Protein AF-U7V7W1-F1 (afdb_monomer_lite)

Radius of gyration: 17.01 Å; chains: 1; bounding box: 45×43×44 Å

InterPro domains:
  IPR046281 Domain of unknown function DUF6318 [PF19843] (19-170)

pLDDT: mean 87.46, std 16.96, range [24.98, 97.81]

Organism: NCBI:txid888019

Structure (mmCIF, N/CA/C/O backbone):
data_AF-U7V7W1-F1
#
_entry.id   AF-U7V7W1-F1
#
loop_
_atom_site.group_PDB
_atom_site.id
_atom_site.type_symbol
_atom_site.label_atom_id
_atom_site.label_alt_id
_atom_site.label_comp_id
_atom_site.label_asym_id
_atom_site.label_entity_id
_atom_site.label_seq_id
_atom_site.pdbx_PDB_ins_code
_atom_site.Cartn_x
_atom_site.Cartn_y
_atom_site.Cartn_z
_atom_site.occupancy
_atom_site.B_iso_or_equiv
_atom_site.auth_seq_id
_atom_site.auth_comp_id
_atom_site.auth_asym_id
_atom_site.auth_atom_id
_atom_site.pdbx_PDB_model_num
ATOM 1 N N . MET A 1 1 ? -7.552 -13.041 20.867 1.00 58.19 1 MET A N 1
ATOM 2 C CA . MET A 1 1 ? -7.467 -11.756 20.135 1.00 58.19 1 MET A CA 1
ATOM 3 C C . MET A 1 1 ? -6.020 -11.292 20.208 1.00 58.19 1 MET A C 1
ATOM 5 O O . MET A 1 1 ? -5.455 -11.391 21.290 1.00 58.19 1 MET A O 1
ATOM 9 N N . ARG A 1 2 ? -5.392 -10.876 19.099 1.00 72.75 2 ARG A N 1
ATOM 10 C CA . ARG A 1 2 ? -4.045 -10.277 19.140 1.00 72.75 2 ARG A CA 1
ATOM 11 C C . ARG A 1 2 ? -4.153 -8.951 19.905 1.00 72.75 2 ARG A C 1
ATOM 13 O O . ARG A 1 2 ? -5.001 -8.138 19.552 1.00 72.75 2 ARG A O 1
ATOM 20 N N . GLY A 1 3 ? -3.387 -8.802 20.985 1.00 84.94 3 GLY A N 1
ATOM 21 C CA . GLY A 1 3 ? -3.420 -7.614 21.851 1.00 84.94 3 GLY A CA 1
ATOM 22 C C . GLY A 1 3 ? -2.481 -6.492 21.405 1.00 84.94 3 GLY A C 1
ATOM 23 O O . GLY A 1 3 ? -2.579 -5.388 21.919 1.00 84.94 3 GLY A O 1
ATOM 24 N N . ASP A 1 4 ? -1.595 -6.781 20.451 1.00 94.25 4 ASP A N 1
ATOM 25 C CA . ASP A 1 4 ? -0.563 -5.866 19.981 1.00 94.25 4 ASP A CA 1
ATOM 26 C C . ASP A 1 4 ? -0.356 -6.022 18.473 1.00 94.25 4 ASP A C 1
ATOM 28 O O . ASP A 1 4 ? 0.057 -7.084 17.997 1.00 94.25 4 ASP A O 1
ATOM 32 N N . TYR A 1 5 ? -0.681 -4.971 17.729 1.00 96.38 5 TYR A N 1
ATOM 33 C CA . TYR A 1 5 ? -0.524 -4.864 16.281 1.00 96.38 5 TYR A CA 1
ATOM 34 C C . TYR A 1 5 ? 0.615 -3.927 15.863 1.00 96.38 5 TYR A C 1
ATOM 36 O O . TYR A 1 5 ? 0.751 -3.679 14.666 1.00 96.38 5 TYR A O 1
ATOM 44 N N . SER A 1 6 ? 1.432 -3.442 16.802 1.00 97.12 6 SER A N 1
ATOM 45 C CA . SER A 1 6 ? 2.589 -2.603 16.485 1.00 97.12 6 SER A CA 1
ATOM 46 C C . SER A 1 6 ? 3.581 -3.320 15.556 1.00 97.12 6 SER A C 1
ATOM 48 O O . SER A 1 6 ? 3.609 -4.556 15.445 1.00 97.12 6 SER A O 1
ATOM 50 N N . GLY A 1 7 ? 4.385 -2.523 14.854 1.00 97.81 7 GLY A N 1
ATOM 51 C CA . GLY A 1 7 ? 5.341 -2.976 13.847 1.00 97.81 7 GLY A CA 1
ATOM 52 C C . GLY A 1 7 ? 4.779 -3.006 12.424 1.00 97.81 7 GLY A C 1
ATOM 53 O O . GLY A 1 7 ? 3.710 -2.470 12.131 1.00 97.81 7 GLY A O 1
ATOM 54 N N . GLU A 1 8 ? 5.544 -3.609 11.511 1.00 97.81 8 GLU A N 1
ATOM 55 C CA . GLU A 1 8 ? 5.189 -3.701 10.089 1.00 97.81 8 GLU A CA 1
ATOM 56 C C . GLU A 1 8 ? 3.871 -4.467 9.896 1.00 97.81 8 GLU A C 1
ATOM 58 O O . GLU A 1 8 ? 3.692 -5.591 10.390 1.00 97.81 8 GLU A O 1
ATOM 63 N N . ILE A 1 9 ? 2.938 -3.863 9.156 1.00 96.94 9 ILE A N 1
ATOM 64 C CA . ILE A 1 9 ? 1.713 -4.540 8.745 1.00 96.94 9 ILE A CA 1
ATOM 65 C C . ILE A 1 9 ? 2.064 -5.679 7.789 1.00 96.94 9 ILE A C 1
ATOM 67 O O . ILE A 1 9 ? 2.671 -5.469 6.742 1.00 96.94 9 ILE A O 1
ATOM 71 N N . LYS A 1 10 ? 1.628 -6.891 8.133 1.00 94.56 10 LYS A N 1
ATOM 72 C CA . LYS A 1 10 ? 1.729 -8.065 7.266 1.00 94.56 10 LYS A CA 1
ATOM 73 C C . LYS A 1 10 ? 0.466 -8.195 6.429 1.00 94.56 10 LYS A C 1
ATOM 75 O O . LYS A 1 10 ? -0.644 -8.104 6.959 1.00 94.56 10 LYS A O 1
ATOM 80 N N . PHE A 1 11 ? 0.643 -8.433 5.137 1.00 95.88 11 PHE A N 1
ATOM 81 C CA . PHE A 1 11 ? -0.443 -8.647 4.195 1.00 95.88 11 PHE A CA 1
ATOM 82 C C . PHE A 1 11 ? -0.051 -9.762 3.229 1.00 95.88 11 PHE A C 1
ATOM 84 O O . PHE A 1 11 ? 0.913 -9.613 2.483 1.00 95.88 11 PHE A O 1
ATOM 91 N N . ASP A 1 12 ? -0.830 -10.844 3.241 1.00 94.75 12 ASP A N 1
ATOM 92 C CA . ASP A 1 12 ? -0.523 -12.089 2.521 1.00 94.75 12 ASP A CA 1
ATOM 93 C C . ASP A 1 12 ? -1.666 -12.519 1.577 1.00 94.75 12 ASP A C 1
ATOM 95 O O . ASP A 1 12 ? -1.685 -13.637 1.069 1.00 94.75 12 ASP A O 1
ATOM 99 N N . SER A 1 13 ? -2.652 -11.644 1.349 1.00 96.62 13 SER A N 1
ATOM 100 C CA . SER A 1 13 ? -3.841 -11.953 0.551 1.00 96.62 13 SER A CA 1
ATOM 101 C C . SER A 1 13 ? -3.649 -11.503 -0.898 1.00 96.62 13 SER A C 1
ATOM 103 O O . SER A 1 13 ? -3.985 -10.372 -1.250 1.00 96.62 13 SER A O 1
ATOM 105 N N . TYR A 1 14 ? -3.134 -12.393 -1.749 1.00 97.25 14 TYR A N 1
ATOM 106 C CA . TYR A 1 14 ? -2.886 -12.109 -3.165 1.00 97.25 14 TYR A CA 1
ATOM 107 C C . TYR A 1 14 ? -3.490 -13.164 -4.091 1.00 97.25 14 TYR A C 1
ATOM 109 O O . TYR A 1 14 ? -3.499 -14.354 -3.780 1.00 97.25 14 TYR A O 1
ATOM 117 N N . ASP A 1 15 ? -3.937 -12.715 -5.258 1.00 97.06 15 ASP A N 1
ATOM 118 C CA . ASP A 1 15 ? -4.231 -13.548 -6.415 1.00 97.06 15 ASP A CA 1
ATOM 119 C C . ASP A 1 15 ? -2.974 -13.665 -7.293 1.00 97.06 15 ASP A C 1
ATOM 121 O O . ASP A 1 15 ? -2.429 -12.668 -7.771 1.00 97.06 15 ASP A O 1
ATOM 125 N N . THR A 1 16 ? -2.502 -14.895 -7.484 1.00 96.00 16 THR A N 1
ATOM 126 C CA . THR A 1 16 ? -1.315 -15.243 -8.283 1.00 96.00 16 THR A CA 1
ATOM 127 C C . THR A 1 16 ? -1.673 -15.956 -9.591 1.00 96.00 16 THR A C 1
ATOM 129 O O . THR A 1 16 ? -0.800 -16.510 -10.260 1.00 96.00 16 THR A O 1
ATOM 132 N N . SER A 1 17 ? -2.948 -15.940 -9.990 1.00 96.44 17 SER A N 1
ATOM 133 C CA . SER A 1 17 ? -3.443 -16.645 -11.182 1.00 96.44 17 SER A CA 1
ATOM 134 C C . SER A 1 17 ? -2.931 -16.084 -12.515 1.00 96.44 17 SER A C 1
ATOM 136 O O . SER A 1 17 ? -3.046 -16.758 -13.537 1.00 96.44 17 SER A O 1
ATOM 138 N N . ALA A 1 18 ? -2.319 -14.894 -12.516 1.00 93.81 18 ALA A N 1
ATOM 139 C CA . ALA A 1 18 ? -1.761 -14.252 -13.709 1.00 93.81 18 ALA A CA 1
ATOM 140 C C . ALA A 1 18 ? -0.548 -14.990 -14.317 1.00 93.81 18 ALA A C 1
ATOM 142 O O . ALA A 1 18 ? -0.189 -14.723 -15.460 1.00 93.81 18 ALA A O 1
ATOM 143 N N . GLY A 1 19 ?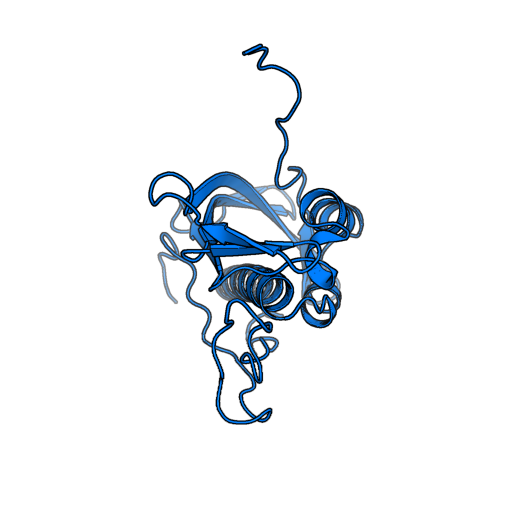 0.074 -15.921 -13.583 1.00 95.75 19 GLY A N 1
ATOM 144 C CA . GLY A 1 19 ? 1.215 -16.717 -14.044 1.00 95.75 19 GLY A CA 1
ATOM 145 C C . GLY A 1 19 ? 2.457 -16.543 -13.170 1.00 95.75 19 GLY A C 1
ATOM 146 O O . GLY A 1 19 ? 2.396 -16.011 -12.064 1.00 95.75 19 GLY A O 1
ATOM 147 N N . THR A 1 20 ? 3.607 -17.015 -13.655 1.00 96.88 20 THR A N 1
ATOM 148 C CA . THR A 1 20 ? 4.886 -16.869 -12.946 1.00 96.88 20 THR A CA 1
ATOM 149 C C . THR A 1 20 ? 5.312 -15.405 -12.922 1.00 96.88 20 THR A C 1
ATOM 151 O O . THR A 1 20 ? 5.402 -14.777 -13.975 1.00 96.88 20 THR A O 1
ATOM 154 N N . TYR A 1 21 ? 5.582 -14.874 -11.728 1.00 96.31 21 TYR A N 1
ATOM 155 C CA . TYR A 1 21 ? 6.091 -13.516 -11.549 1.00 96.31 21 TYR A CA 1
ATOM 156 C C . TYR A 1 21 ? 7.418 -13.313 -12.289 1.00 96.31 21 TYR A C 1
ATOM 158 O O . TYR A 1 21 ? 8.360 -14.089 -12.112 1.00 96.31 21 TYR A O 1
ATOM 166 N N . GLU A 1 22 ? 7.495 -12.241 -13.075 1.00 97.00 22 GLU A N 1
ATOM 167 C CA . GLU A 1 22 ? 8.723 -11.762 -13.706 1.00 97.00 22 GLU A CA 1
ATOM 168 C C . GLU A 1 22 ? 9.077 -10.394 -13.104 1.00 97.00 22 GLU A C 1
ATOM 170 O O . GLU A 1 22 ? 8.264 -9.469 -13.210 1.00 97.00 22 GLU A O 1
ATOM 175 N N . PRO A 1 23 ? 10.260 -10.222 -12.486 1.00 95.94 23 PRO A N 1
ATOM 176 C CA . PRO A 1 23 ? 10.669 -8.932 -11.940 1.00 95.94 23 PRO A CA 1
ATOM 177 C C . PRO A 1 23 ? 10.870 -7.891 -13.047 1.00 95.94 23 PRO A C 1
ATOM 179 O O . PRO A 1 23 ? 11.073 -8.226 -14.217 1.00 95.94 23 PRO A O 1
ATOM 182 N N . ALA A 1 24 ? 10.830 -6.610 -12.678 1.00 96.38 24 ALA A N 1
ATOM 183 C CA . ALA A 1 24 ? 11.100 -5.543 -13.630 1.00 96.38 24 ALA A CA 1
ATOM 184 C C . ALA A 1 24 ? 12.568 -5.561 -14.082 1.00 96.38 24 ALA A C 1
ATOM 186 O O . ALA A 1 24 ? 13.482 -5.843 -13.303 1.00 96.38 24 ALA A O 1
ATOM 187 N N . THR A 1 25 ? 12.800 -5.194 -15.339 1.00 96.38 25 THR A N 1
ATOM 188 C CA . THR A 1 25 ? 14.136 -5.013 -15.923 1.00 96.38 25 THR A CA 1
ATOM 189 C C . THR A 1 25 ? 14.300 -3.575 -16.405 1.00 96.38 25 THR A C 1
ATOM 191 O O . THR A 1 25 ? 13.403 -2.750 -16.245 1.00 96.38 25 THR A O 1
ATOM 194 N N . ARG A 1 26 ? 15.436 -3.228 -17.011 1.00 96.00 26 ARG A N 1
ATOM 195 C CA . ARG A 1 26 ? 15.626 -1.886 -17.589 1.00 96.00 26 ARG A CA 1
ATOM 196 C C . ARG A 1 26 ? 14.808 -1.670 -18.868 1.00 96.00 26 ARG A C 1
ATOM 198 O O . ARG A 1 26 ? 14.690 -0.541 -19.332 1.00 96.00 26 ARG A O 1
ATOM 205 N N . GLU A 1 27 ? 14.229 -2.737 -19.408 1.00 94.25 27 GLU A N 1
ATOM 206 C CA . GLU A 1 27 ? 13.504 -2.780 -20.676 1.00 94.25 27 GLU A CA 1
ATOM 207 C C . GLU A 1 27 ? 11.988 -2.906 -20.480 1.00 94.25 27 GLU A C 1
ATOM 209 O O . GLU A 1 27 ? 11.228 -2.400 -21.305 1.00 94.25 27 GLU A O 1
ATOM 214 N N . HIS A 1 28 ? 11.533 -3.554 -19.401 1.00 93.38 28 HIS A N 1
ATOM 215 C CA . HIS A 1 28 ? 10.107 -3.704 -19.113 1.00 93.38 28 HIS A CA 1
ATOM 216 C C . HIS A 1 28 ? 9.776 -3.707 -17.615 1.00 93.38 28 HIS A C 1
ATOM 218 O O . HIS A 1 28 ? 10.604 -4.030 -16.764 1.00 93.38 28 HIS A O 1
ATOM 224 N N . ARG A 1 29 ? 8.513 -3.392 -17.301 1.00 93.19 29 ARG A N 1
ATOM 225 C CA . ARG A 1 29 ? 7.927 -3.519 -15.956 1.00 93.19 29 ARG A CA 1
ATOM 226 C C . ARG A 1 29 ? 7.879 -4.965 -15.480 1.00 93.19 29 ARG A C 1
ATOM 228 O O . ARG A 1 29 ? 7.986 -5.892 -16.282 1.00 93.19 29 ARG A O 1
ATOM 235 N N . ALA A 1 30 ? 7.639 -5.139 -14.185 1.00 94.94 30 ALA A N 1
ATOM 236 C CA . ALA A 1 30 ? 7.294 -6.440 -13.642 1.00 94.94 30 ALA A CA 1
ATOM 237 C C . ALA A 1 30 ? 6.038 -6.994 -14.337 1.00 94.94 30 ALA A C 1
ATOM 239 O O . ALA A 1 30 ? 5.105 -6.241 -14.638 1.00 94.94 30 ALA A O 1
ATOM 240 N N . LYS A 1 31 ? 6.020 -8.302 -14.598 1.00 95.88 31 LYS A N 1
ATOM 241 C CA . LYS A 1 31 ? 4.864 -9.006 -15.169 1.00 95.88 31 LYS A CA 1
ATOM 242 C C . LYS A 1 31 ? 4.337 -10.029 -14.180 1.00 95.88 31 LYS A C 1
ATOM 244 O O . LYS A 1 31 ? 5.088 -10.572 -13.372 1.00 95.88 31 LYS A O 1
ATOM 249 N N . ASN A 1 32 ? 3.038 -10.303 -14.273 1.00 96.44 32 ASN A N 1
ATOM 250 C CA . ASN A 1 32 ? 2.342 -11.254 -13.405 1.00 96.44 32 ASN A CA 1
ATOM 251 C C . ASN A 1 32 ? 2.555 -10.942 -11.911 1.00 96.44 32 ASN A C 1
ATOM 253 O O . ASN A 1 32 ? 2.673 -11.846 -11.084 1.00 96.44 32 ASN A O 1
ATOM 257 N N . THR A 1 33 ? 2.645 -9.652 -11.565 1.00 95.94 33 THR A N 1
ATOM 258 C CA . THR A 1 33 ? 2.712 -9.189 -10.175 1.00 95.94 33 THR A CA 1
ATOM 259 C C . THR A 1 33 ? 1.488 -9.711 -9.421 1.00 95.94 33 THR A C 1
ATOM 261 O O . THR A 1 33 ? 0.370 -9.479 -9.888 1.00 95.94 33 THR A O 1
ATOM 264 N N . PRO A 1 34 ? 1.657 -10.392 -8.271 1.00 97.06 34 PRO A N 1
ATOM 265 C CA . PRO A 1 34 ? 0.534 -10.860 -7.467 1.00 97.06 34 PRO A CA 1
ATOM 266 C C . PRO A 1 34 ? -0.436 -9.719 -7.154 1.00 97.06 34 PRO A C 1
ATOM 268 O O . PRO A 1 34 ? -0.042 -8.680 -6.616 1.00 97.06 34 PRO A O 1
ATOM 271 N N . LYS A 1 35 ? -1.711 -9.901 -7.498 1.00 97.50 35 LYS A N 1
ATOM 272 C CA . LYS A 1 35 ? -2.727 -8.862 -7.338 1.00 97.50 35 LYS A CA 1
ATOM 273 C C . LYS A 1 35 ? -3.268 -8.892 -5.909 1.00 97.50 35 LYS A C 1
ATOM 275 O O . LYS A 1 35 ? -3.779 -9.933 -5.501 1.00 97.50 35 LYS A O 1
ATOM 280 N N . PRO A 1 36 ? -3.175 -7.806 -5.123 1.00 97.81 36 PRO A N 1
ATOM 281 C CA . PRO A 1 36 ? -3.740 -7.790 -3.781 1.00 97.81 36 PRO A CA 1
ATOM 282 C C . PRO A 1 36 ? -5.254 -7.980 -3.853 1.00 97.81 36 PRO A C 1
ATOM 284 O O . PRO A 1 36 ? -5.930 -7.382 -4.692 1.00 97.81 36 PRO A O 1
ATOM 287 N N . VAL A 1 37 ? -5.780 -8.823 -2.968 1.00 96.56 37 VAL A N 1
ATOM 288 C CA . VAL A 1 37 ? -7.217 -9.078 -2.863 1.00 96.56 37 VAL A CA 1
ATOM 289 C C . VAL A 1 37 ? -7.728 -8.720 -1.479 1.00 96.56 37 VAL A C 1
ATOM 291 O O . VAL A 1 37 ? -7.025 -8.822 -0.472 1.00 96.56 37 VAL A O 1
ATOM 294 N N . LYS A 1 38 ? -8.999 -8.336 -1.435 1.00 95.12 38 LYS A N 1
ATOM 295 C CA . LYS A 1 38 ? -9.708 -7.965 -0.217 1.00 95.12 38 LYS A CA 1
ATOM 296 C C . LYS A 1 38 ? -9.646 -9.096 0.839 1.00 95.12 38 LYS A C 1
ATOM 298 O O . LYS A 1 38 ? -10.217 -10.160 0.595 1.00 95.12 38 LYS A O 1
ATOM 303 N N . PRO A 1 39 ? -9.039 -8.881 2.025 1.00 95.69 39 PRO A N 1
ATOM 304 C CA . PRO A 1 39 ? -9.025 -9.880 3.095 1.00 95.69 39 PRO A CA 1
ATOM 305 C C . PRO A 1 39 ? -10.424 -10.156 3.651 1.00 95.69 39 PRO A C 1
ATOM 307 O O . PRO A 1 39 ? -11.223 -9.235 3.807 1.00 95.69 39 PRO A O 1
ATOM 310 N N . ALA A 1 40 ? -10.706 -11.399 4.047 1.00 95.38 40 ALA A N 1
ATOM 311 C CA . ALA A 1 40 ? -12.032 -11.795 4.536 1.00 95.38 40 ALA A CA 1
ATOM 312 C C . ALA A 1 40 ? -12.498 -11.015 5.782 1.00 95.38 40 ALA A C 1
ATOM 314 O O . ALA A 1 40 ? -13.688 -10.772 5.959 1.00 95.38 40 ALA A O 1
ATOM 315 N N . ASN A 1 41 ? -11.571 -10.607 6.651 1.00 95.31 41 ASN A N 1
ATOM 316 C CA . ASN A 1 41 ? -11.874 -9.916 7.905 1.00 95.31 41 ASN A CA 1
ATOM 317 C C . ASN A 1 41 ? -11.899 -8.383 7.787 1.00 95.31 41 ASN A C 1
ATOM 319 O O . ASN A 1 41 ? -12.147 -7.718 8.794 1.00 95.31 41 ASN A O 1
ATOM 323 N N . ILE A 1 42 ? -11.617 -7.818 6.608 1.00 96.50 42 ILE A N 1
ATOM 324 C CA . ILE A 1 42 ? -11.481 -6.367 6.425 1.00 96.50 42 ILE A CA 1
ATOM 325 C C . ILE A 1 42 ? -12.780 -5.612 6.716 1.00 96.50 42 ILE A C 1
ATOM 327 O O . ILE A 1 42 ? -12.717 -4.490 7.176 1.00 96.50 42 ILE A O 1
ATOM 331 N N . ASP A 1 43 ? -13.958 -6.204 6.507 1.00 96.88 43 ASP A N 1
ATOM 332 C CA . ASP A 1 43 ? -15.233 -5.522 6.775 1.00 96.88 43 ASP A CA 1
ATOM 333 C C . ASP A 1 43 ? -15.682 -5.676 8.238 1.00 96.88 43 ASP A C 1
ATOM 335 O O . ASP A 1 43 ? -16.636 -5.036 8.676 1.00 96.88 43 ASP A O 1
ATOM 339 N N . ASN A 1 44 ? -14.995 -6.500 9.036 1.00 97.31 44 ASN A N 1
ATOM 340 C CA . ASN A 1 44 ? -15.365 -6.713 10.430 1.00 97.31 44 ASN A CA 1
ATOM 341 C C . ASN A 1 44 ? -15.042 -5.458 11.250 1.00 97.31 44 ASN A C 1
ATOM 343 O O . ASN A 1 44 ? -13.895 -4.998 11.248 1.00 97.31 44 ASN A O 1
ATOM 347 N N . LYS A 1 45 ? -16.012 -4.960 12.033 1.00 96.62 45 LYS A N 1
ATOM 348 C CA . LYS A 1 45 ? -15.854 -3.825 12.968 1.00 96.62 45 LYS A CA 1
ATOM 349 C C . LYS A 1 45 ? -14.945 -4.174 14.159 1.00 96.62 45 LYS A C 1
ATOM 351 O O . LYS A 1 45 ? -15.374 -4.260 15.306 1.00 96.62 45 LYS A O 1
ATOM 356 N N . THR A 1 46 ? -13.673 -4.427 13.877 1.00 96.44 46 THR A N 1
ATOM 357 C CA . THR A 1 46 ? -12.635 -4.860 14.817 1.00 96.44 46 THR A CA 1
ATOM 358 C C . THR A 1 46 ? -11.306 -4.185 14.478 1.00 96.44 46 THR A C 1
ATOM 360 O O . THR A 1 46 ? -11.082 -3.802 13.331 1.00 96.44 46 THR A O 1
ATOM 363 N N . VAL A 1 47 ? -10.385 -4.117 15.444 1.00 96.69 47 VAL A N 1
ATOM 364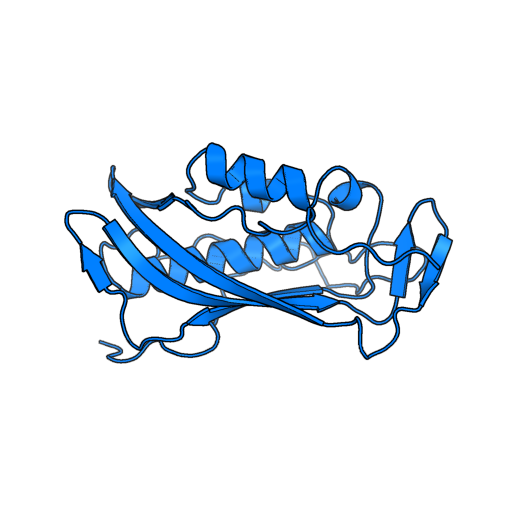 C CA . VAL A 1 47 ? -9.010 -3.630 15.206 1.00 96.69 47 VAL A CA 1
ATOM 365 C C . VAL A 1 47 ? -8.289 -4.468 14.141 1.00 96.69 47 VAL A C 1
ATOM 367 O O . VAL A 1 47 ? -7.569 -3.925 13.312 1.00 96.69 47 VAL A O 1
ATOM 370 N N . ALA A 1 48 ? -8.544 -5.781 14.095 1.00 96.69 48 ALA A N 1
ATOM 371 C CA . ALA A 1 48 ? -8.019 -6.648 13.040 1.00 96.69 48 ALA A CA 1
ATOM 372 C C . ALA A 1 48 ? -8.520 -6.241 11.642 1.00 96.69 48 ALA A C 1
ATOM 374 O O . ALA A 1 48 ? -7.779 -6.354 10.673 1.00 96.69 48 ALA A O 1
ATOM 375 N N . GLY A 1 49 ? -9.764 -5.762 11.535 1.00 96.94 49 GLY A N 1
ATOM 376 C CA . GLY A 1 49 ? -10.320 -5.242 10.284 1.00 96.94 49 GLY A CA 1
ATOM 377 C C . GLY A 1 49 ? -9.619 -3.962 9.824 1.00 96.94 49 GLY A C 1
ATOM 378 O O . GLY A 1 49 ? -9.266 -3.864 8.652 1.00 96.94 49 GLY A O 1
ATOM 379 N N . ILE A 1 50 ? -9.320 -3.039 10.751 1.00 96.75 50 ILE A N 1
ATOM 380 C CA . ILE A 1 50 ? -8.507 -1.837 10.478 1.00 96.75 50 ILE A CA 1
ATOM 381 C C . ILE A 1 50 ? -7.112 -2.235 9.981 1.00 96.75 50 ILE A C 1
ATOM 383 O O . ILE A 1 50 ? -6.668 -1.754 8.941 1.00 96.75 50 ILE A O 1
ATOM 387 N N . TYR A 1 51 ? -6.442 -3.151 10.689 1.00 97.31 51 TYR A N 1
ATOM 388 C CA . TYR A 1 51 ? -5.117 -3.654 10.313 1.00 97.31 51 TYR A CA 1
ATOM 389 C C . TYR A 1 51 ? -5.115 -4.238 8.892 1.00 97.31 51 TYR A C 1
ATOM 391 O O . TYR A 1 51 ? -4.254 -3.910 8.077 1.00 97.31 51 TYR A O 1
ATOM 399 N N . SER A 1 52 ? -6.125 -5.049 8.562 1.00 97.31 52 SER A N 1
ATOM 400 C CA . SER A 1 52 ? -6.299 -5.605 7.218 1.00 97.31 52 SER A CA 1
ATOM 401 C C . SER A 1 52 ? -6.616 -4.546 6.162 1.00 97.31 52 SER A C 1
ATOM 403 O O . SER A 1 52 ? -6.155 -4.686 5.031 1.00 97.31 52 SER A O 1
ATOM 405 N N . ALA A 1 53 ? -7.360 -3.490 6.503 1.00 96.81 53 ALA A N 1
ATOM 406 C CA . ALA A 1 53 ? -7.653 -2.392 5.582 1.00 96.81 53 ALA A CA 1
ATOM 407 C C . ALA A 1 53 ? -6.391 -1.604 5.217 1.00 96.81 53 ALA A C 1
ATOM 409 O O . ALA A 1 53 ? -6.139 -1.361 4.037 1.00 96.81 53 ALA A O 1
ATOM 410 N N . LEU A 1 54 ? -5.563 -1.285 6.213 1.00 96.44 54 LEU A N 1
ATOM 411 C CA . LEU A 1 54 ? -4.283 -0.609 6.008 1.00 96.44 54 LEU A CA 1
ATOM 412 C C . LEU A 1 54 ? -3.283 -1.488 5.243 1.00 96.44 54 LEU A C 1
ATOM 414 O O . LEU A 1 54 ? -2.614 -1.000 4.335 1.00 96.44 54 LEU A O 1
ATOM 418 N N . GLY A 1 55 ? -3.225 -2.790 5.542 1.00 97.06 55 GLY A N 1
ATOM 419 C CA . GLY A 1 55 ? -2.389 -3.736 4.795 1.00 97.06 55 GLY A CA 1
ATOM 420 C C . GLY A 1 55 ? -2.805 -3.867 3.330 1.00 97.06 55 GLY A C 1
ATOM 421 O O . GLY A 1 55 ? -1.959 -3.807 2.441 1.00 97.06 55 GLY A O 1
ATOM 422 N N . HIS A 1 56 ? -4.112 -3.971 3.069 1.00 97.31 56 HIS A N 1
ATOM 423 C CA . HIS A 1 56 ? -4.651 -4.007 1.708 1.00 97.31 56 HIS A CA 1
ATOM 424 C C . HIS A 1 56 ? -4.334 -2.720 0.941 1.00 97.31 56 HIS A C 1
ATOM 426 O O . HIS A 1 56 ? -3.963 -2.773 -0.230 1.00 97.31 56 HIS A O 1
ATOM 432 N N . TYR A 1 57 ? -4.414 -1.570 1.610 1.00 95.56 57 TYR A N 1
ATOM 433 C CA . TYR A 1 57 ? -4.058 -0.288 1.018 1.00 95.56 57 TYR A CA 1
ATOM 434 C C . TYR A 1 57 ? -2.560 -0.186 0.668 1.00 95.56 57 TYR A C 1
ATOM 436 O O . TYR A 1 57 ? -2.225 0.163 -0.465 1.00 95.56 57 TYR A O 1
ATOM 444 N N . ALA A 1 58 ? -1.653 -0.572 1.573 1.00 95.44 58 ALA A N 1
ATOM 445 C CA . ALA A 1 58 ? -0.212 -0.602 1.289 1.00 95.44 58 ALA A CA 1
ATOM 446 C C . ALA A 1 58 ? 0.137 -1.555 0.126 1.00 95.44 58 ALA A C 1
ATOM 448 O O . ALA A 1 58 ? 0.949 -1.231 -0.749 1.00 95.44 58 ALA A O 1
ATOM 449 N N . ALA A 1 59 ? -0.525 -2.715 0.069 1.00 97.19 59 ALA A N 1
ATOM 450 C CA . ALA A 1 59 ? -0.369 -3.669 -1.024 1.00 97.19 59 ALA A CA 1
ATOM 451 C C . ALA A 1 59 ? -0.908 -3.120 -2.359 1.00 97.19 59 ALA A C 1
ATOM 453 O O . ALA A 1 59 ? -0.293 -3.337 -3.403 1.00 97.19 59 ALA A O 1
ATOM 454 N N . ALA A 1 60 ? -2.000 -2.349 -2.337 1.00 94.88 60 ALA A N 1
ATOM 455 C CA . ALA A 1 60 ? -2.528 -1.673 -3.521 1.00 94.88 60 ALA A CA 1
ATOM 456 C C . ALA A 1 60 ? -1.563 -0.605 -4.068 1.00 94.88 60 ALA A C 1
ATOM 458 O O . ALA A 1 60 ? -1.364 -0.550 -5.282 1.00 94.88 60 ALA A O 1
ATOM 459 N N . ILE A 1 61 ? -0.905 0.179 -3.200 1.00 92.44 61 ILE A N 1
ATOM 460 C CA . ILE A 1 61 ? 0.166 1.113 -3.610 1.00 92.44 61 ILE A CA 1
ATOM 461 C C . ILE A 1 61 ? 1.319 0.339 -4.250 1.00 92.44 61 ILE A C 1
ATOM 463 O O . ILE A 1 61 ? 1.772 0.683 -5.339 1.00 92.44 61 ILE A O 1
ATOM 467 N N . THR A 1 62 ? 1.767 -0.734 -3.595 1.00 94.69 62 THR A N 1
ATOM 468 C CA . THR A 1 62 ? 2.850 -1.593 -4.094 1.00 94.69 62 THR A CA 1
ATOM 469 C C . THR A 1 62 ? 2.540 -2.136 -5.490 1.00 94.69 62 THR A C 1
ATOM 471 O O . THR A 1 62 ? 3.372 -2.052 -6.395 1.00 94.69 62 THR A O 1
ATOM 474 N N . TYR A 1 63 ? 1.325 -2.653 -5.689 1.00 94.69 63 TYR A N 1
ATOM 475 C CA . TYR A 1 63 ? 0.871 -3.146 -6.986 1.00 94.69 63 TYR A CA 1
ATOM 476 C C . TYR A 1 63 ? 0.881 -2.034 -8.040 1.00 94.69 63 TYR A C 1
ATOM 478 O O . TYR A 1 63 ? 1.423 -2.237 -9.127 1.00 94.69 63 TYR A O 1
ATOM 486 N N . ALA A 1 64 ? 0.358 -0.850 -7.707 1.00 91.81 64 ALA A N 1
ATOM 487 C CA . ALA A 1 64 ? 0.309 0.282 -8.627 1.00 91.81 64 ALA A CA 1
ATOM 488 C C . ALA A 1 64 ? 1.702 0.768 -9.051 1.00 91.81 64 ALA A C 1
ATOM 490 O O . ALA A 1 64 ? 1.921 1.011 -10.236 1.00 91.81 64 ALA A O 1
ATOM 491 N N . ILE A 1 65 ? 2.675 0.843 -8.134 1.00 90.56 65 ILE A N 1
ATOM 492 C CA . ILE A 1 65 ? 4.055 1.240 -8.470 1.00 90.56 65 ILE A CA 1
ATOM 493 C C . ILE A 1 65 ? 4.700 0.230 -9.432 1.00 90.56 65 ILE A C 1
ATOM 495 O O . ILE A 1 65 ? 5.311 0.620 -10.430 1.00 90.56 65 ILE A O 1
ATOM 499 N N . ASN A 1 66 ? 4.554 -1.068 -9.153 1.00 92.50 66 ASN A N 1
ATOM 500 C CA . ASN A 1 66 ? 5.240 -2.115 -9.914 1.00 92.50 66 ASN A CA 1
ATOM 501 C C . ASN A 1 66 ? 4.607 -2.374 -11.291 1.00 92.50 66 ASN A C 1
ATOM 503 O O . ASN A 1 66 ? 5.321 -2.631 -12.262 1.00 92.50 66 ASN A O 1
ATOM 507 N N . THR A 1 67 ? 3.279 -2.291 -11.395 1.00 91.94 67 THR A N 1
ATOM 508 C CA . THR A 1 67 ? 2.538 -2.603 -12.634 1.00 91.94 67 THR A CA 1
ATOM 509 C C . THR A 1 67 ? 2.198 -1.368 -13.460 1.00 91.94 67 THR A C 1
ATOM 511 O O . THR A 1 67 ? 2.084 -1.451 -14.679 1.00 91.94 67 THR A O 1
ATOM 514 N N . GLY A 1 68 ? 2.072 -0.212 -12.809 1.00 89.50 68 GLY A N 1
ATOM 515 C CA . GLY A 1 68 ? 1.498 0.991 -13.398 1.00 89.50 68 GLY A CA 1
ATOM 516 C C . GLY A 1 68 ? -0.027 0.996 -13.488 1.00 89.50 68 GLY A C 1
ATOM 517 O O . GLY A 1 68 ? -0.586 1.897 -14.112 1.00 89.50 68 GLY A O 1
ATOM 518 N N . GLU A 1 69 ? -0.701 0.021 -12.876 1.00 89.88 69 GLU A N 1
ATOM 519 C CA . GLU A 1 69 ? -2.158 -0.096 -12.849 1.00 89.88 69 GLU A CA 1
ATOM 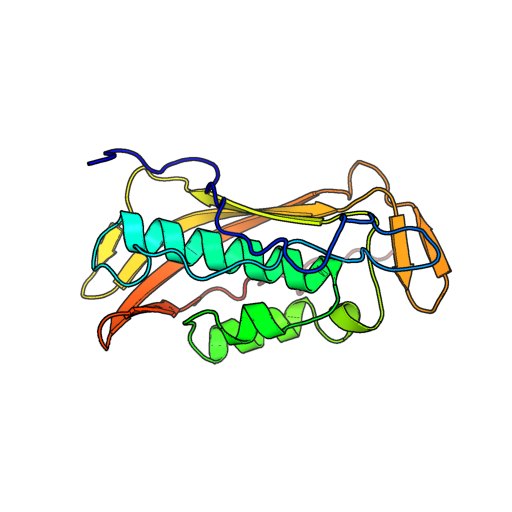520 C C . GLU A 1 69 ? -2.736 0.372 -11.507 1.00 89.88 69 GLU A C 1
ATOM 522 O O . GLU A 1 69 ? -2.359 -0.114 -10.440 1.00 89.88 69 GLU A O 1
ATOM 527 N N . ASP A 1 70 ? -3.736 1.248 -11.541 1.00 87.94 70 ASP A N 1
ATOM 528 C CA . ASP A 1 70 ? -4.392 1.786 -10.343 1.00 87.94 70 ASP A CA 1
ATOM 529 C C . ASP A 1 70 ? -5.620 0.973 -9.894 1.00 87.94 70 ASP A C 1
ATOM 531 O O . ASP A 1 70 ? -6.271 1.318 -8.907 1.00 87.94 70 ASP A O 1
ATOM 535 N N . THR A 1 71 ? -5.941 -0.132 -10.579 1.00 90.88 71 THR A N 1
ATOM 536 C CA . THR A 1 71 ? -7.179 -0.898 -10.338 1.00 90.88 71 THR A CA 1
ATOM 537 C C . THR A 1 71 ? -7.346 -1.331 -8.880 1.00 90.88 71 THR A C 1
ATOM 539 O O . THR A 1 71 ? -8.459 -1.322 -8.358 1.00 90.88 71 THR A O 1
ATOM 542 N N . CYS A 1 72 ? -6.247 -1.657 -8.197 1.00 93.06 72 CYS A N 1
ATOM 543 C CA . CYS A 1 72 ? -6.251 -2.024 -6.783 1.00 93.06 72 CYS A CA 1
ATOM 544 C C . CYS A 1 72 ? -6.493 -0.814 -5.869 1.00 93.06 72 CYS A C 1
ATOM 546 O O . CYS A 1 72 ? -7.219 -0.943 -4.888 1.00 93.06 72 CYS A O 1
ATOM 548 N N . ILE A 1 73 ? -5.961 0.369 -6.204 1.00 90.81 73 ILE A N 1
ATOM 549 C CA . ILE A 1 73 ? -6.213 1.618 -5.460 1.00 90.81 73 ILE A CA 1
ATOM 550 C C . ILE A 1 73 ? -7.696 1.988 -5.533 1.00 90.81 73 ILE A C 1
ATOM 552 O O . ILE A 1 73 ? -8.293 2.336 -4.516 1.00 90.81 73 ILE A O 1
ATOM 556 N N . GLN A 1 74 ? -8.322 1.829 -6.702 1.00 89.75 74 GLN A N 1
ATOM 557 C CA . GLN A 1 74 ? -9.755 2.095 -6.889 1.00 89.75 74 GLN A CA 1
ATOM 558 C C . GLN A 1 74 ? -10.656 1.196 -6.023 1.00 89.75 74 GLN A C 1
ATOM 560 O O . GLN A 1 74 ? -11.773 1.583 -5.680 1.00 89.75 74 GLN A O 1
ATOM 565 N N . GLN A 1 75 ? -10.179 0.004 -5.650 1.00 91.50 75 GLN A N 1
ATOM 566 C CA . GLN A 1 75 ? -10.901 -0.946 -4.795 1.00 91.50 75 GLN A CA 1
ATOM 567 C C . GLN A 1 75 ? -10.698 -0.694 -3.293 1.00 91.50 75 GLN A C 1
ATOM 569 O O . GLN A 1 75 ? -11.408 -1.285 -2.472 1.00 91.50 75 GLN A O 1
ATOM 574 N N . VAL A 1 76 ? -9.749 0.166 -2.911 1.00 92.50 76 VAL A N 1
ATOM 575 C CA . VAL A 1 76 ? -9.554 0.557 -1.513 1.00 92.50 76 VAL A CA 1
ATOM 576 C C . VAL A 1 76 ? -10.708 1.460 -1.087 1.00 92.50 76 VAL A C 1
ATOM 578 O O . VAL A 1 76 ? -11.026 2.459 -1.733 1.00 92.50 76 VAL A O 1
ATOM 581 N N . ASN A 1 77 ? -11.341 1.109 0.033 1.00 94.06 77 ASN A N 1
ATOM 582 C CA . ASN A 1 77 ? -12.424 1.900 0.601 1.00 94.06 77 ASN A CA 1
ATOM 583 C C . ASN A 1 77 ? -11.849 3.116 1.342 1.00 94.06 77 ASN A C 1
ATOM 585 O O . ASN A 1 77 ? -11.574 3.071 2.541 1.00 94.06 77 ASN A O 1
ATOM 589 N N . MET A 1 78 ? -11.620 4.184 0.589 1.00 91.38 78 MET A N 1
ATOM 590 C CA . MET A 1 78 ? -10.990 5.425 1.026 1.00 91.38 78 MET A CA 1
ATOM 591 C C . MET A 1 78 ? -11.821 6.620 0.558 1.00 91.38 78 MET A C 1
ATOM 593 O O . MET A 1 78 ? -12.460 6.556 -0.495 1.00 91.38 78 MET A O 1
ATOM 597 N N . GLU A 1 79 ? -11.795 7.706 1.324 1.00 90.81 79 GLU A N 1
ATOM 598 C CA . GLU A 1 79 ? -12.395 8.977 0.923 1.00 90.81 79 GLU A CA 1
ATOM 599 C C . GLU A 1 79 ? -11.732 9.546 -0.341 1.00 90.81 79 GLU A C 1
ATOM 601 O O . GLU A 1 79 ? -10.533 9.389 -0.579 1.00 90.81 79 GLU A O 1
ATOM 606 N N . GLU A 1 80 ? -12.511 10.259 -1.153 1.00 86.00 80 GLU A N 1
ATOM 607 C CA . GLU A 1 80 ? -12.049 10.773 -2.449 1.00 86.00 80 GLU A CA 1
ATOM 608 C C . GLU A 1 80 ? -10.851 11.728 -2.326 1.00 86.00 80 GLU A C 1
ATOM 610 O O . GLU A 1 80 ? -9.957 11.707 -3.171 1.00 86.00 80 GLU A O 1
ATOM 615 N N . ALA A 1 81 ? -10.776 12.515 -1.247 1.00 82.75 81 ALA A N 1
ATOM 616 C CA . ALA A 1 81 ? -9.624 13.371 -0.968 1.00 82.75 81 ALA A CA 1
ATOM 617 C C . ALA A 1 81 ? -8.331 12.558 -0.760 1.00 82.75 81 ALA A C 1
ATOM 619 O O . ALA A 1 81 ? -7.284 12.923 -1.296 1.00 82.75 81 ALA A O 1
ATOM 620 N N . GLY A 1 82 ? -8.413 11.423 -0.057 1.00 81.25 82 GLY A N 1
ATOM 621 C CA . GLY A 1 82 ? -7.278 10.521 0.140 1.00 81.25 82 GLY A CA 1
ATOM 622 C C . GLY A 1 82 ? -6.822 9.885 -1.172 1.00 81.25 82 GLY A C 1
ATOM 623 O O . GLY A 1 82 ? -5.635 9.933 -1.503 1.00 81.25 82 GLY A O 1
ATOM 624 N N . LYS A 1 83 ? -7.767 9.386 -1.985 1.00 82.81 83 LYS A N 1
ATOM 625 C CA . LYS A 1 83 ? -7.453 8.838 -3.319 1.00 82.81 83 LYS A CA 1
ATOM 626 C C . LYS A 1 83 ? -6.787 9.882 -4.212 1.00 82.81 83 LYS A C 1
ATOM 628 O O . LYS A 1 83 ? -5.799 9.583 -4.878 1.00 82.81 83 LYS A O 1
ATOM 633 N N . LYS A 1 84 ? -7.296 11.118 -4.203 1.00 82.44 84 LYS A N 1
ATOM 634 C CA . LYS A 1 84 ? -6.700 12.241 -4.937 1.00 82.44 84 LYS A CA 1
ATOM 635 C C . LYS A 1 84 ? -5.255 12.486 -4.504 1.00 82.44 84 LYS A C 1
ATOM 637 O O . LYS A 1 84 ? -4.403 12.621 -5.374 1.00 82.44 84 LYS A O 1
ATOM 642 N N . GLY A 1 85 ? -4.966 12.459 -3.202 1.00 80.44 85 GLY A N 1
ATOM 643 C CA . GLY A 1 85 ? -3.604 12.600 -2.676 1.00 80.44 85 GLY A CA 1
ATOM 644 C C . GLY A 1 85 ? -2.636 11.522 -3.182 1.00 80.44 85 GLY A C 1
ATOM 645 O O . GLY A 1 85 ? -1.496 11.837 -3.526 1.00 80.44 85 GLY A O 1
ATOM 646 N N . VAL A 1 86 ? -3.093 10.270 -3.318 1.00 81.25 86 VAL A N 1
ATOM 647 C CA . VAL A 1 86 ? -2.298 9.187 -3.934 1.00 81.25 86 VAL A CA 1
ATOM 648 C C . VAL A 1 86 ? -1.951 9.534 -5.384 1.00 81.25 86 VAL A C 1
ATOM 650 O O . VAL A 1 86 ? -0.786 9.462 -5.777 1.00 81.25 86 VAL A O 1
ATOM 653 N N . TYR A 1 87 ? -2.935 9.959 -6.181 1.00 79.75 87 TYR A N 1
ATOM 654 C CA . TYR A 1 87 ? -2.698 10.343 -7.576 1.00 79.75 87 TYR A CA 1
ATOM 655 C C . TYR A 1 87 ? -1.883 11.624 -7.726 1.00 79.75 87 TYR A C 1
ATOM 657 O O . TYR A 1 87 ? -1.147 11.748 -8.694 1.00 79.75 87 TYR A O 1
ATOM 665 N N . GLU A 1 88 ? -1.978 12.577 -6.808 1.00 80.75 88 GLU A N 1
ATOM 666 C CA . GLU A 1 88 ? -1.158 13.790 -6.857 1.00 80.75 88 GLU A CA 1
ATOM 667 C C . GLU A 1 88 ? 0.318 13.484 -6.602 1.00 80.75 88 GLU A C 1
ATOM 669 O O . GLU A 1 88 ? 1.179 14.054 -7.271 1.00 80.75 88 GLU A O 1
ATOM 674 N N . TYR A 1 89 ? 0.617 12.546 -5.701 1.00 74.94 89 TYR A N 1
ATOM 675 C CA . TYR A 1 89 ? 1.999 12.164 -5.431 1.00 74.94 89 TYR A CA 1
ATOM 676 C C . TYR A 1 89 ? 2.600 11.266 -6.506 1.00 74.94 89 TYR A C 1
ATOM 678 O O . TYR A 1 89 ? 3.702 11.512 -6.997 1.00 74.94 89 TYR A O 1
ATOM 686 N N . PHE A 1 90 ? 1.881 10.208 -6.872 1.00 71.56 90 PHE A N 1
ATOM 687 C CA . PHE A 1 90 ? 2.412 9.199 -7.781 1.00 71.56 90 PHE A CA 1
ATOM 688 C C . PHE A 1 90 ? 2.073 9.466 -9.257 1.00 71.56 90 PHE A C 1
ATOM 690 O O . PHE A 1 90 ? 2.740 8.917 -10.131 1.00 71.56 90 PHE A O 1
ATOM 697 N N . GLY A 1 91 ? 1.085 10.325 -9.541 1.00 66.56 91 GLY A N 1
ATOM 698 C CA . GLY A 1 91 ? 0.786 10.959 -10.832 1.00 66.56 91 GLY A CA 1
ATOM 699 C C . GLY A 1 91 ? 0.802 10.078 -12.085 1.00 66.56 91 GLY A C 1
ATOM 700 O O . GLY A 1 91 ? 0.560 8.873 -12.068 1.00 66.56 91 GLY A O 1
ATOM 701 N N . LYS A 1 92 ? 1.149 10.716 -13.215 1.00 59.72 92 LYS A N 1
ATOM 702 C CA . LYS A 1 92 ? 1.555 10.036 -14.459 1.00 59.72 92 LYS A CA 1
ATOM 703 C C . LYS A 1 92 ? 2.722 9.039 -14.296 1.00 59.72 92 LYS A C 1
ATOM 705 O O . LYS A 1 92 ? 2.738 8.089 -15.088 1.00 59.72 92 LYS A O 1
ATOM 710 N N . PRO A 1 93 ? 3.668 9.189 -13.335 1.00 63.00 93 PRO A N 1
ATOM 711 C CA . PRO A 1 93 ? 4.754 8.230 -13.139 1.00 63.00 93 PRO A CA 1
ATOM 712 C C . PRO A 1 93 ? 4.322 6.768 -13.059 1.00 63.00 93 PRO A C 1
ATOM 714 O O . PRO A 1 93 ? 5.025 5.944 -13.636 1.00 63.00 93 PRO A O 1
ATOM 717 N N . PHE A 1 94 ? 3.159 6.442 -12.475 1.00 67.12 94 PHE A N 1
ATOM 718 C CA . PHE A 1 94 ? 2.659 5.059 -12.463 1.00 67.12 94 PHE A CA 1
ATOM 719 C C . PHE A 1 94 ? 2.665 4.420 -13.851 1.00 67.12 94 PHE A C 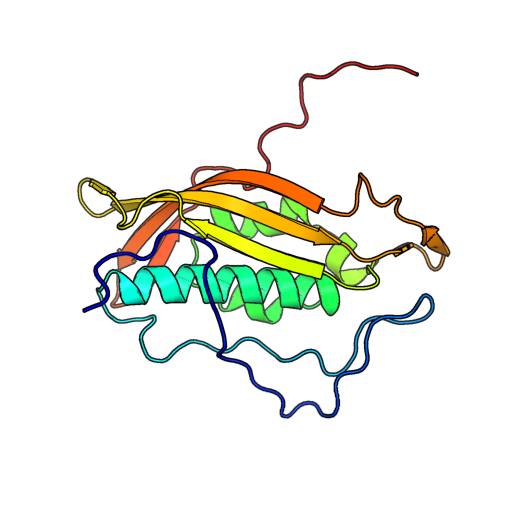1
ATOM 721 O O . PHE A 1 94 ? 3.144 3.307 -14.010 1.00 67.12 94 PHE A O 1
ATOM 728 N N . THR A 1 95 ? 2.210 5.134 -14.878 1.00 69.62 95 THR A N 1
ATOM 729 C CA . THR A 1 95 ? 2.078 4.571 -16.231 1.00 69.62 95 THR A CA 1
ATOM 730 C C . THR A 1 95 ? 3.344 4.748 -17.071 1.00 69.62 95 THR A C 1
ATOM 732 O O . THR A 1 95 ? 3.676 3.880 -17.878 1.00 69.62 95 THR A O 1
ATOM 735 N N . GLN A 1 96 ? 4.114 5.817 -16.844 1.00 80.12 96 GLN A N 1
ATOM 736 C CA . GLN A 1 96 ? 5.233 6.214 -17.715 1.00 80.12 96 GLN A CA 1
ATOM 737 C C . GLN A 1 96 ? 6.629 5.847 -17.188 1.00 80.12 96 GLN A C 1
ATOM 739 O O . GLN A 1 96 ? 7.592 5.877 -17.954 1.00 80.12 96 GLN A O 1
ATOM 744 N N . ALA A 1 97 ? 6.750 5.491 -15.907 1.00 88.56 97 ALA A N 1
ATOM 745 C CA . ALA A 1 97 ? 8.016 5.126 -15.283 1.00 88.56 97 ALA A CA 1
ATOM 746 C C . ALA A 1 97 ? 7.888 3.909 -14.359 1.00 88.56 97 ALA A C 1
ATOM 748 O O . ALA A 1 97 ? 6.856 3.707 -13.717 1.00 88.56 97 ALA A O 1
ATOM 749 N N . TRP A 1 98 ? 8.941 3.105 -14.265 1.00 92.81 98 TRP A N 1
ATOM 750 C CA . TRP A 1 98 ? 8.992 1.974 -13.340 1.00 92.81 98 TRP A CA 1
ATOM 751 C C . TRP A 1 98 ? 10.325 1.888 -12.628 1.00 92.81 98 TRP A C 1
ATOM 753 O O . TRP A 1 98 ? 11.308 2.503 -13.031 1.00 92.81 98 TRP A O 1
ATOM 763 N N . VAL A 1 99 ? 10.341 1.126 -11.548 1.00 92.62 99 VAL A N 1
ATOM 764 C CA . VAL A 1 99 ? 11.531 0.852 -10.748 1.00 92.62 99 VAL A CA 1
ATOM 765 C C . VAL A 1 99 ? 11.791 -0.646 -10.752 1.00 92.62 99 VAL A C 1
ATOM 767 O O . VAL A 1 99 ? 10.887 -1.421 -11.061 1.00 92.62 99 VAL A O 1
ATOM 770 N N . GLY A 1 100 ? 13.021 -1.056 -10.442 1.00 93.69 100 GLY A N 1
ATOM 771 C CA . GLY A 1 100 ? 13.376 -2.481 -10.432 1.00 93.69 100 GLY A CA 1
ATOM 772 C C . GLY A 1 100 ? 12.499 -3.318 -9.498 1.00 93.69 100 GLY A C 1
ATOM 773 O O . GLY A 1 100 ? 12.123 -4.436 -9.831 1.00 93.69 100 GLY A O 1
ATOM 774 N N . GLU A 1 101 ? 12.130 -2.742 -8.358 1.00 92.12 101 GLU A N 1
ATOM 775 C CA . GLU A 1 101 ? 11.168 -3.295 -7.411 1.00 92.12 101 GLU A CA 1
ATOM 776 C C . GLU A 1 101 ? 10.680 -2.165 -6.502 1.00 92.12 101 GLU A C 1
ATOM 778 O O . GLU A 1 101 ? 11.404 -1.196 -6.264 1.00 92.12 101 GLU A O 1
ATOM 783 N N . SER A 1 102 ? 9.466 -2.261 -5.978 1.00 93.81 102 SER A N 1
ATOM 784 C CA . SER A 1 102 ? 9.030 -1.406 -4.881 1.00 93.81 102 SER A CA 1
ATOM 785 C C . SER A 1 102 ? 8.147 -2.165 -3.912 1.00 93.81 102 SER A C 1
ATOM 787 O O . SER A 1 102 ? 7.404 -3.060 -4.319 1.00 93.81 102 SER A O 1
ATOM 789 N N . LYS A 1 103 ? 8.208 -1.783 -2.636 1.00 95.69 103 LYS A N 1
ATOM 790 C CA . LYS A 1 103 ? 7.312 -2.266 -1.587 1.00 95.69 103 LYS A CA 1
ATOM 791 C C . LYS A 1 103 ? 6.924 -1.102 -0.686 1.00 95.69 103 LYS A C 1
ATOM 793 O O . LYS A 1 103 ? 7.795 -0.455 -0.113 1.00 95.69 103 LYS A O 1
ATOM 798 N N . CYS A 1 104 ? 5.625 -0.867 -0.542 1.00 94.56 104 CYS A N 1
ATOM 799 C CA . CYS A 1 104 ? 5.055 0.041 0.445 1.00 94.56 104 CYS A CA 1
ATOM 800 C C . CYS A 1 104 ? 4.566 -0.765 1.654 1.00 94.56 104 CYS A C 1
ATOM 802 O O . CYS A 1 104 ? 3.861 -1.764 1.492 1.00 94.56 104 CYS A O 1
ATOM 804 N N . VAL A 1 105 ? 4.925 -0.329 2.860 1.00 96.06 105 VAL A N 1
ATOM 805 C CA . VAL A 1 105 ? 4.415 -0.873 4.124 1.00 96.06 105 VAL A CA 1
ATOM 806 C C . VAL A 1 105 ? 4.098 0.251 5.104 1.00 96.06 105 VAL A C 1
ATOM 808 O O . VAL A 1 105 ? 4.748 1.297 5.100 1.00 96.06 105 VAL A O 1
ATOM 811 N N . PHE A 1 106 ? 3.129 0.009 5.984 1.00 96.00 106 PHE A N 1
ATOM 812 C CA . PHE A 1 106 ? 2.906 0.836 7.168 1.00 96.00 106 PHE A CA 1
ATOM 813 C C . PHE A 1 106 ? 3.476 0.128 8.392 1.00 96.00 106 PHE A C 1
ATOM 815 O O . PHE A 1 106 ? 3.265 -1.072 8.580 1.00 96.00 106 PHE A O 1
ATOM 822 N N . ILE A 1 107 ? 4.195 0.871 9.222 1.00 97.75 107 ILE A N 1
ATOM 823 C CA . ILE A 1 107 ? 4.787 0.402 10.473 1.00 97.75 107 ILE A CA 1
ATOM 824 C C . ILE A 1 107 ? 4.019 1.081 11.602 1.00 97.75 107 ILE A C 1
ATOM 826 O O . ILE A 1 107 ? 4.192 2.275 11.838 1.00 97.75 107 ILE A O 1
ATOM 830 N N . LEU A 1 108 ? 3.128 0.343 12.259 1.00 97.69 108 LEU A N 1
ATOM 831 C CA . LEU A 1 108 ? 2.260 0.868 13.311 1.00 97.69 108 LEU A CA 1
ATOM 832 C C . LEU A 1 108 ? 3.082 1.131 14.575 1.00 97.69 108 LEU A C 1
ATOM 834 O O . LEU A 1 108 ? 3.784 0.239 15.055 1.00 97.69 108 LEU A O 1
ATOM 838 N N . LYS A 1 109 ? 3.007 2.355 15.102 1.00 97.06 109 LYS A N 1
ATOM 839 C CA . LYS A 1 109 ? 3.802 2.769 16.269 1.00 97.06 109 LYS A CA 1
ATOM 840 C C . LYS A 1 109 ? 3.210 2.240 17.570 1.00 97.06 109 LYS A C 1
ATOM 842 O O . LYS A 1 109 ? 3.949 1.818 18.452 1.00 97.06 109 LYS A O 1
ATOM 847 N N . ASP A 1 110 ? 1.883 2.197 17.634 1.00 97.31 110 ASP A N 1
ATOM 848 C CA . ASP A 1 110 ? 1.153 1.784 18.826 1.00 97.31 110 ASP A CA 1
ATOM 849 C C . ASP A 1 110 ? 0.551 0.378 18.682 1.00 97.31 110 ASP A C 1
ATOM 851 O O . ASP A 1 110 ? 0.161 -0.016 17.576 1.00 97.31 110 ASP A O 1
ATOM 855 N N . PRO A 1 111 ? 0.398 -0.379 19.787 1.00 97.25 111 PRO A N 1
ATOM 856 C CA . PRO A 1 111 ? -0.219 -1.706 19.773 1.00 97.25 111 PRO A CA 1
ATOM 857 C C . PRO A 1 111 ? -1.667 -1.727 19.275 1.00 97.25 111 PRO A C 1
ATOM 859 O O . PRO A 1 111 ? -2.117 -2.728 18.715 1.00 97.25 111 PRO A O 1
ATOM 862 N N . LEU A 1 112 ? -2.410 -0.643 19.505 1.00 97.31 112 LEU A N 1
ATOM 863 C CA . LEU A 1 112 ? -3.825 -0.487 19.178 1.00 97.31 112 LEU A CA 1
ATOM 864 C C . LEU A 1 112 ? -4.084 0.959 18.727 1.00 97.31 112 LEU A C 1
ATOM 866 O O . LEU A 1 112 ? -3.404 1.863 19.211 1.00 97.31 112 LEU A O 1
ATOM 870 N N . PRO A 1 113 ? -5.081 1.202 17.859 1.00 96.38 113 PRO A N 1
ATOM 871 C CA . PRO A 1 113 ? -5.471 2.554 17.493 1.00 96.38 113 PRO A CA 1
ATOM 872 C C . PRO A 1 113 ? -6.155 3.252 18.671 1.00 96.38 113 PRO A C 1
ATOM 874 O O . PRO A 1 113 ? -6.892 2.629 19.445 1.00 96.38 113 PRO A O 1
ATOM 877 N N . THR A 1 114 ? -5.994 4.568 18.749 1.00 96.69 114 THR A N 1
ATOM 878 C CA . THR A 1 114 ? -6.777 5.409 19.656 1.00 96.69 114 THR A CA 1
ATOM 879 C C . THR A 1 114 ? -8.125 5.718 19.016 1.00 96.69 114 THR A C 1
ATOM 881 O O . THR A 1 114 ? -8.201 6.030 17.831 1.00 96.69 114 THR A O 1
ATOM 884 N N . LYS A 1 115 ? -9.212 5.647 19.786 1.00 95.50 115 LYS A N 1
ATOM 885 C CA . LYS A 1 115 ? -10.550 6.010 19.307 1.00 95.50 115 LYS A CA 1
ATOM 886 C C . LYS A 1 115 ? -10.970 7.360 19.882 1.00 95.50 115 LYS A C 1
ATOM 888 O O . LYS A 1 115 ? -10.979 7.523 21.102 1.00 95.50 115 LYS A O 1
ATOM 893 N N . LYS A 1 116 ? -11.382 8.282 19.014 1.00 93.75 116 LYS A N 1
ATOM 894 C CA . LYS A 1 116 ? -12.038 9.544 19.374 1.00 93.75 116 LYS A CA 1
ATOM 895 C C . LYS A 1 116 ? -13.326 9.664 18.568 1.00 93.75 116 LYS A C 1
ATOM 897 O O . LYS A 1 116 ? -13.292 9.597 17.344 1.00 93.75 116 LYS A O 1
ATOM 902 N N . ASP A 1 117 ? -14.453 9.792 19.263 1.00 92.56 117 ASP A N 1
ATOM 903 C CA . ASP A 1 117 ? -15.791 9.745 18.666 1.00 92.56 117 ASP A CA 1
ATOM 904 C C . ASP A 1 117 ? -15.972 8.482 17.802 1.00 92.56 117 ASP A C 1
ATOM 906 O O . ASP A 1 117 ? -15.853 7.372 18.323 1.00 92.56 117 ASP A O 1
ATOM 910 N N . ASP A 1 118 ? -16.208 8.617 16.496 1.00 92.12 118 ASP A N 1
ATOM 911 C CA . ASP A 1 118 ? -16.322 7.494 15.552 1.00 92.12 118 ASP A CA 1
ATOM 912 C C . ASP A 1 118 ? -15.057 7.246 14.712 1.00 92.12 118 ASP A C 1
ATOM 914 O O . ASP A 1 118 ? -15.047 6.361 13.849 1.00 92.12 118 ASP A O 1
ATOM 918 N N . THR A 1 119 ? -13.978 7.977 14.997 1.00 94.44 119 THR A N 1
ATOM 919 C CA . THR A 1 119 ? -12.710 7.897 14.270 1.00 94.44 119 THR A CA 1
ATOM 920 C C . THR A 1 119 ? -11.671 7.112 15.062 1.00 94.44 119 THR A C 1
ATOM 922 O O . THR A 1 119 ? -11.423 7.353 16.247 1.00 94.44 119 THR A O 1
ATOM 925 N N . TYR A 1 120 ? -11.047 6.156 14.385 1.00 96.12 120 TYR A N 1
ATOM 926 C CA . TYR A 1 120 ? -9.896 5.405 14.864 1.00 96.12 120 TYR A CA 1
ATOM 927 C C . TYR A 1 120 ? -8.640 6.017 14.257 1.00 96.12 120 TYR A C 1
ATOM 929 O O . TYR A 1 120 ? -8.548 6.131 13.039 1.00 96.12 120 TYR A O 1
ATOM 937 N N . MET A 1 121 ? -7.699 6.397 15.109 1.00 95.31 121 MET A N 1
ATOM 938 C CA . MET A 1 121 ? -6.451 7.068 14.763 1.00 95.31 121 MET A CA 1
ATOM 939 C C . MET A 1 121 ? -5.298 6.130 15.096 1.00 95.31 121 MET A C 1
ATOM 941 O O . MET A 1 121 ? -5.237 5.593 16.208 1.00 95.31 121 MET A O 1
ATOM 945 N N . TRP A 1 122 ? -4.412 5.893 14.135 1.00 96.19 122 TRP A N 1
ATOM 946 C CA . TRP A 1 122 ? -3.273 5.005 14.322 1.00 96.19 122 TRP A CA 1
ATOM 947 C C . TRP A 1 122 ? -1.989 5.636 13.782 1.00 96.19 122 TRP A C 1
ATOM 949 O O . TRP A 1 122 ? -1.799 5.690 12.561 1.00 96.19 122 TRP A O 1
ATOM 959 N N . PRO A 1 123 ? -1.090 6.090 14.670 1.00 95.25 123 PRO A N 1
ATOM 960 C CA . PRO A 1 123 ? 0.216 6.580 14.268 1.00 95.25 123 PRO A CA 1
ATOM 961 C C . PRO A 1 123 ? 1.031 5.474 13.596 1.00 95.25 123 PRO A C 1
ATOM 963 O O . PRO A 1 123 ? 1.116 4.341 14.086 1.00 95.25 123 PRO A O 1
ATOM 966 N N . CYS A 1 124 ? 1.653 5.805 12.472 1.00 95.25 124 CYS A N 1
ATOM 967 C CA . CYS A 1 124 ? 2.476 4.882 11.710 1.00 95.25 124 CYS A CA 1
ATOM 968 C C . CYS A 1 124 ? 3.649 5.596 11.034 1.00 95.25 124 CYS A C 1
ATOM 970 O O . CYS A 1 124 ? 3.650 6.815 10.873 1.00 95.25 124 CYS A O 1
ATOM 972 N N . THR A 1 125 ? 4.640 4.822 10.617 1.00 95.06 125 THR A N 1
ATOM 973 C CA . THR A 1 125 ? 5.632 5.251 9.631 1.00 95.06 125 THR A CA 1
ATOM 974 C C . THR A 1 125 ? 5.319 4.540 8.321 1.00 95.06 125 THR A C 1
ATOM 976 O O . THR A 1 125 ? 5.228 3.310 8.280 1.00 95.06 125 THR A O 1
ATOM 979 N N . THR A 1 126 ? 5.142 5.299 7.249 1.00 92.44 126 THR A N 1
ATOM 980 C CA . THR A 1 126 ? 5.089 4.761 5.891 1.00 92.44 126 THR A CA 1
ATOM 981 C C . THR A 1 126 ? 6.511 4.519 5.423 1.00 92.44 126 THR A C 1
ATOM 983 O O . THR A 1 126 ? 7.360 5.396 5.556 1.00 92.44 126 THR A O 1
ATOM 986 N N . LYS A 1 127 ? 6.777 3.341 4.867 1.00 94.62 127 LYS A N 1
ATOM 987 C CA . LYS A 1 127 ? 8.067 2.994 4.275 1.00 94.62 127 LYS A CA 1
ATOM 988 C C . LYS A 1 127 ? 7.851 2.487 2.859 1.00 94.62 127 LYS A C 1
ATOM 990 O O . LYS A 1 127 ? 7.124 1.516 2.657 1.00 94.62 127 LYS A O 1
ATOM 995 N N . ILE A 1 128 ? 8.511 3.125 1.900 1.00 93.44 128 ILE A N 1
ATOM 996 C CA . ILE A 1 128 ? 8.555 2.698 0.503 1.00 93.44 128 ILE A CA 1
ATOM 997 C C . ILE A 1 128 ? 9.997 2.342 0.170 1.00 93.44 128 ILE A C 1
ATOM 999 O O . ILE A 1 128 ? 10.879 3.199 0.214 1.00 93.44 128 ILE A O 1
ATOM 1003 N N . THR A 1 129 ? 10.243 1.083 -0.175 1.00 95.12 129 THR A N 1
ATOM 1004 C CA . THR A 1 129 ? 11.520 0.673 -0.761 1.00 95.12 129 THR A CA 1
ATOM 1005 C C . THR A 1 129 ? 11.475 0.829 -2.274 1.00 95.12 129 THR A C 1
ATOM 1007 O O . THR A 1 129 ? 10.423 0.684 -2.906 1.00 95.12 129 THR A O 1
ATOM 1010 N N . ILE A 1 130 ? 12.627 1.145 -2.853 1.00 92.06 130 ILE A N 1
ATOM 1011 C CA . ILE A 1 130 ? 12.818 1.346 -4.284 1.00 92.06 130 ILE A CA 1
ATOM 1012 C C . ILE A 1 130 ? 14.026 0.519 -4.725 1.00 92.06 130 ILE A C 1
ATOM 1014 O O . ILE A 1 130 ? 15.068 0.513 -4.071 1.00 92.06 130 ILE A O 1
ATOM 1018 N N . GLY A 1 131 ? 13.878 -0.187 -5.840 1.00 92.81 131 GLY A N 1
ATOM 1019 C CA . GLY A 1 131 ? 14.909 -1.029 -6.425 1.00 92.81 131 GLY A CA 1
ATOM 1020 C C . GLY A 1 131 ? 16.113 -0.240 -6.935 1.00 92.81 131 GLY A C 1
ATOM 1021 O O . GLY A 1 131 ? 16.210 0.981 -6.836 1.00 92.81 131 GLY A O 1
ATOM 1022 N N . GLU A 1 132 ? 17.063 -0.961 -7.515 1.00 96.56 132 GLU A N 1
ATOM 1023 C CA . GLU A 1 132 ? 18.381 -0.409 -7.851 1.00 96.56 132 GLU A CA 1
ATOM 1024 C C . GLU A 1 132 ? 18.384 0.568 -9.026 1.00 96.56 132 GLU A C 1
ATOM 1026 O O . GLU A 1 132 ? 19.371 1.269 -9.244 1.00 96.56 132 GLU A O 1
ATOM 1031 N N . PHE A 1 133 ? 17.296 0.610 -9.788 1.00 95.81 133 PHE A N 1
ATOM 1032 C CA . PHE A 1 133 ? 17.156 1.456 -10.958 1.00 95.81 133 PHE A CA 1
ATOM 1033 C C . PHE A 1 133 ? 15.726 1.980 -11.094 1.00 95.81 133 PHE A C 1
ATOM 1035 O O . PHE A 1 133 ? 14.770 1.381 -10.594 1.00 95.81 133 PHE A O 1
ATOM 1042 N N . ALA A 1 134 ? 15.596 3.076 -11.835 1.00 93.50 134 ALA A N 1
ATOM 1043 C CA . ALA A 1 134 ? 14.339 3.557 -12.392 1.00 93.50 134 ALA A CA 1
ATOM 1044 C C . ALA A 1 134 ? 14.460 3.672 -13.911 1.00 93.50 134 ALA A C 1
ATOM 1046 O O . ALA A 1 134 ? 15.526 4.015 -14.423 1.00 93.50 134 ALA A O 1
ATOM 1047 N N . VAL A 1 135 ? 13.362 3.452 -14.619 1.00 93.81 135 VAL A N 1
ATOM 1048 C CA . VAL A 1 135 ? 13.219 3.735 -16.044 1.00 93.81 135 VAL A CA 1
ATOM 1049 C C . VAL A 1 135 ? 12.138 4.784 -16.219 1.00 93.81 135 VAL A C 1
ATOM 1051 O O . VAL A 1 135 ? 11.035 4.635 -15.702 1.00 93.81 135 VAL A O 1
ATOM 1054 N N . SER A 1 136 ? 12.456 5.845 -16.946 1.00 90.38 136 SER A N 1
ATOM 1055 C CA . SER A 1 136 ? 11.523 6.908 -17.327 1.00 90.38 136 SER A CA 1
ATOM 1056 C C . SER A 1 136 ? 11.883 7.388 -18.726 1.00 90.38 136 SER A C 1
ATOM 1058 O O . SER A 1 136 ? 13.070 7.493 -19.043 1.00 90.38 136 SER A O 1
ATOM 1060 N N . ASP A 1 137 ? 10.888 7.659 -19.571 1.00 86.00 137 ASP A N 1
ATOM 1061 C CA . ASP A 1 137 ? 11.100 8.088 -20.964 1.00 86.00 137 ASP A CA 1
ATOM 1062 C C . ASP A 1 137 ? 12.056 7.162 -21.745 1.00 86.00 137 ASP A C 1
ATOM 1064 O O . ASP A 1 137 ? 12.927 7.613 -22.495 1.00 86.00 137 ASP A O 1
ATOM 1068 N N . GLY A 1 138 ? 11.940 5.849 -21.504 1.00 85.12 138 GLY A N 1
ATOM 1069 C CA . GLY A 1 138 ? 12.765 4.809 -22.130 1.00 85.12 138 GLY A CA 1
ATOM 1070 C C . GLY A 1 138 ? 14.235 4.788 -21.691 1.00 85.12 138 GLY A C 1
ATOM 1071 O O . GLY A 1 138 ? 15.035 4.080 -22.297 1.00 85.12 138 GLY A O 1
ATOM 1072 N N . ARG A 1 139 ? 14.618 5.560 -20.665 1.00 91.25 139 ARG A N 1
ATOM 1073 C CA . ARG A 1 139 ? 15.993 5.619 -20.150 1.00 91.25 139 ARG A CA 1
ATOM 1074 C C . ARG A 1 139 ? 16.069 5.059 -18.742 1.00 91.25 139 ARG A C 1
ATOM 1076 O O . ARG A 1 139 ? 15.395 5.550 -17.839 1.00 91.25 139 ARG A O 1
ATOM 1083 N N . ALA A 1 140 ? 16.931 4.066 -18.558 1.00 95.19 140 ALA A N 1
ATOM 1084 C CA . ALA A 1 140 ? 17.247 3.522 -17.249 1.00 95.19 140 ALA A CA 1
ATOM 1085 C C . ALA A 1 140 ? 18.325 4.362 -16.551 1.00 95.19 140 ALA A C 1
ATOM 1087 O O . ALA A 1 140 ? 19.316 4.753 -17.169 1.00 95.19 140 ALA A O 1
ATOM 1088 N N . ARG A 1 141 ? 18.152 4.594 -15.251 1.00 95.06 141 ARG A N 1
ATOM 1089 C CA . ARG A 1 141 ? 19.120 5.253 -14.369 1.00 95.06 141 ARG A CA 1
ATOM 1090 C C . ARG A 1 141 ? 19.275 4.468 -13.080 1.00 95.06 141 ARG A C 1
ATOM 1092 O O . ARG A 1 141 ? 18.297 3.918 -12.575 1.00 95.06 141 ARG A O 1
ATOM 1099 N N . ASP A 1 142 ? 20.481 4.465 -12.538 1.00 96.50 142 ASP A N 1
ATOM 1100 C CA . ASP A 1 142 ? 20.753 3.819 -11.260 1.00 96.50 142 ASP A CA 1
ATOM 1101 C C . ASP A 1 142 ? 20.283 4.693 -10.100 1.00 96.50 142 ASP A C 1
ATOM 1103 O O . ASP A 1 142 ? 20.342 5.926 -10.145 1.00 96.50 142 ASP A O 1
ATOM 1107 N N . ILE A 1 143 ? 19.810 4.029 -9.052 1.00 94.06 143 ILE A N 1
ATOM 1108 C CA . ILE A 1 143 ? 19.420 4.635 -7.787 1.00 94.06 143 ILE A CA 1
ATOM 1109 C C . ILE A 1 143 ? 20.473 4.237 -6.761 1.00 94.06 143 ILE A C 1
ATOM 1111 O O . ILE A 1 143 ? 20.695 3.053 -6.482 1.00 94.06 143 ILE A O 1
ATOM 1115 N N . SER A 1 144 ? 21.139 5.245 -6.204 1.00 93.19 144 SER A N 1
ATOM 1116 C CA . SER A 1 144 ? 22.116 5.065 -5.137 1.00 93.19 144 SER A CA 1
ATOM 1117 C C . SER A 1 144 ? 21.442 4.485 -3.892 1.00 93.19 144 SER A C 1
ATOM 1119 O O . SER A 1 144 ? 20.276 4.767 -3.621 1.00 93.19 144 SER A O 1
ATOM 1121 N N . SER A 1 145 ? 22.149 3.635 -3.147 1.00 92.25 145 SER A N 1
ATOM 1122 C CA . SER A 1 145 ? 21.573 2.875 -2.028 1.00 92.25 145 SER A CA 1
ATOM 1123 C C . SER A 1 145 ? 20.944 3.751 -0.941 1.00 92.25 145 SER A C 1
ATOM 1125 O O . SER A 1 145 ? 19.939 3.363 -0.358 1.00 92.25 145 SER A O 1
ATOM 1127 N N . ASP A 1 146 ? 21.488 4.945 -0.710 1.00 91.69 146 ASP A N 1
ATOM 1128 C CA . ASP A 1 146 ? 20.979 5.961 0.222 1.00 91.69 146 ASP A CA 1
ATOM 1129 C C . ASP A 1 146 ? 19.627 6.571 -0.197 1.00 91.69 146 ASP A C 1
ATOM 1131 O O . ASP A 1 146 ? 18.979 7.228 0.611 1.00 91.69 146 ASP A O 1
ATOM 1135 N N . LYS A 1 147 ? 19.184 6.343 -1.441 1.00 89.94 147 LYS A N 1
ATOM 1136 C CA . LYS A 1 147 ? 17.914 6.840 -2.003 1.00 89.94 147 LYS A CA 1
ATOM 1137 C C . LYS A 1 147 ? 16.904 5.730 -2.299 1.00 89.94 147 LYS A C 1
ATOM 1139 O O . LYS A 1 147 ? 15.875 5.986 -2.920 1.00 89.94 147 LYS A O 1
ATOM 1144 N N . ARG A 1 148 ? 17.201 4.492 -1.894 1.00 92.81 148 ARG A N 1
ATOM 1145 C CA . ARG A 1 148 ? 16.350 3.308 -2.123 1.00 92.81 148 ARG A CA 1
ATOM 1146 C C . ARG A 1 148 ? 15.259 3.130 -1.068 1.00 92.81 148 ARG A C 1
ATOM 1148 O O . ARG A 1 148 ? 14.548 2.131 -1.081 1.00 92.81 148 ARG A O 1
ATOM 1155 N N . GLU A 1 149 ? 15.122 4.084 -0.158 1.00 93.81 149 GLU A N 1
ATOM 1156 C CA . GLU A 1 149 ? 14.127 4.059 0.901 1.00 93.81 149 GLU A CA 1
ATOM 1157 C C . GLU A 1 149 ? 13.561 5.462 1.113 1.00 93.81 149 GLU A C 1
ATOM 1159 O O . GLU A 1 149 ? 14.306 6.435 1.223 1.00 93.81 149 GLU A O 1
ATOM 1164 N N . ILE A 1 150 ? 12.236 5.550 1.154 1.00 89.50 150 ILE A N 1
ATOM 1165 C CA . ILE A 1 150 ? 11.489 6.747 1.530 1.00 89.50 150 ILE A CA 1
ATOM 1166 C C . ILE A 1 150 ? 10.708 6.390 2.786 1.00 89.50 150 ILE A C 1
ATOM 1168 O O . ILE A 1 150 ? 9.951 5.415 2.787 1.00 89.50 150 ILE A O 1
ATOM 1172 N N . THR A 1 151 ? 10.886 7.176 3.840 1.00 91.56 151 THR A N 1
ATOM 1173 C CA . THR A 1 151 ? 10.129 7.050 5.082 1.00 91.56 151 THR A CA 1
ATOM 1174 C C . THR A 1 151 ? 9.451 8.364 5.418 1.00 91.56 151 THR A C 1
ATOM 1176 O O . THR A 1 151 ? 10.057 9.426 5.290 1.00 91.56 151 THR A O 1
ATOM 1179 N N . ASP A 1 152 ? 8.193 8.282 5.840 1.00 88.50 152 ASP A N 1
ATOM 1180 C CA . ASP A 1 152 ? 7.446 9.439 6.324 1.00 88.50 152 ASP A CA 1
ATOM 1181 C C . ASP A 1 152 ? 6.517 9.038 7.469 1.00 88.50 152 ASP A C 1
ATOM 1183 O O . ASP A 1 152 ? 5.933 7.949 7.469 1.00 88.50 152 ASP A O 1
ATOM 1187 N N . ASP A 1 153 ? 6.401 9.913 8.458 1.00 90.81 153 ASP A N 1
ATOM 1188 C CA . ASP A 1 153 ? 5.537 9.693 9.610 1.00 90.81 153 ASP A CA 1
ATOM 1189 C C . ASP A 1 153 ? 4.122 10.190 9.314 1.00 90.81 153 ASP A C 1
ATOM 1191 O O . ASP A 1 153 ? 3.921 11.308 8.853 1.00 90.81 153 ASP A O 1
ATOM 1195 N N . ALA A 1 154 ? 3.126 9.361 9.620 1.00 86.81 154 ALA A N 1
ATOM 1196 C CA . ALA A 1 154 ? 1.727 9.651 9.337 1.00 86.81 154 ALA A CA 1
ATOM 1197 C C . ALA A 1 154 ? 0.810 9.166 10.464 1.00 86.81 154 ALA A C 1
ATOM 1199 O O . ALA A 1 154 ? 1.175 8.319 11.280 1.00 86.81 154 ALA A O 1
ATOM 1200 N N . GLU A 1 155 ? -0.425 9.658 10.470 1.00 91.75 155 GLU A N 1
ATOM 1201 C CA . GLU A 1 155 ? -1.494 9.137 11.317 1.00 91.75 155 GLU A CA 1
ATOM 1202 C C . GLU A 1 155 ? -2.671 8.691 10.450 1.00 91.75 155 GLU A C 1
ATOM 1204 O O . GLU A 1 155 ? -3.299 9.478 9.737 1.00 91.75 155 GLU A O 1
ATOM 1209 N N . MET A 1 156 ? -2.959 7.393 10.497 1.00 92.00 156 MET A N 1
ATOM 1210 C CA . MET A 1 156 ? -4.057 6.798 9.747 1.00 92.00 156 MET A CA 1
ATOM 1211 C C . MET A 1 156 ? -5.369 7.072 10.462 1.00 92.00 156 MET A C 1
ATOM 1213 O O . MET A 1 156 ? -5.501 6.701 11.627 1.00 92.00 156 MET A O 1
ATOM 1217 N N . HIS A 1 157 ? -6.348 7.642 9.761 1.00 93.50 157 HIS A N 1
ATOM 1218 C CA . HIS A 1 157 ? -7.692 7.821 10.298 1.00 93.50 157 HIS A CA 1
ATOM 1219 C C . HIS A 1 157 ? -8.672 6.893 9.575 1.00 93.50 157 HIS A C 1
ATOM 1221 O O . HIS A 1 157 ? -8.671 6.779 8.347 1.00 93.50 157 HIS A O 1
ATOM 1227 N N . LEU A 1 158 ? -9.491 6.176 10.343 1.00 95.00 158 LEU A N 1
ATOM 1228 C CA . LEU A 1 158 ? -10.522 5.297 9.805 1.00 95.00 158 LEU A CA 1
ATOM 1229 C C . LEU A 1 158 ? -11.840 5.487 10.543 1.00 95.00 158 LEU A C 1
ATOM 1231 O O . LEU A 1 158 ? -11.885 5.525 11.772 1.00 95.00 158 LEU A O 1
ATOM 1235 N N . THR A 1 159 ? -12.931 5.504 9.786 1.00 96.19 159 THR A N 1
ATOM 1236 C CA . THR A 1 159 ? -14.295 5.455 10.328 1.00 96.19 159 THR A CA 1
ATOM 1237 C C . THR A 1 159 ? -14.992 4.183 9.865 1.00 96.19 159 THR A C 1
ATOM 1239 O O . THR A 1 159 ? -14.645 3.612 8.831 1.00 96.19 159 THR A O 1
ATOM 1242 N N . TYR A 1 160 ? -15.967 3.702 10.637 1.00 96.69 160 TYR A N 1
ATOM 1243 C CA . TYR A 1 160 ? -16.761 2.535 10.249 1.00 96.69 160 TYR A CA 1
ATOM 1244 C C . TYR A 1 160 ? -18.150 2.971 9.791 1.00 96.69 160 TYR A C 1
ATOM 1246 O O . TYR A 1 160 ? -18.966 3.386 10.616 1.00 96.69 160 TYR A O 1
ATOM 1254 N N . LYS A 1 161 ? -18.417 2.870 8.487 1.00 94.75 161 LYS A N 1
ATOM 1255 C CA . LYS A 1 161 ? -19.663 3.311 7.841 1.00 94.75 161 LYS A CA 1
ATOM 1256 C C . LYS A 1 161 ? -20.133 2.233 6.867 1.00 94.75 161 LYS A C 1
ATOM 1258 O O . LYS A 1 161 ? -19.310 1.585 6.228 1.00 94.75 161 LYS A O 1
ATOM 1263 N N . ASP A 1 162 ? -21.442 2.001 6.795 1.00 94.88 162 ASP A N 1
ATOM 1264 C CA . ASP A 1 162 ? -22.059 1.042 5.862 1.00 94.88 162 ASP A CA 1
ATOM 1265 C C . ASP A 1 162 ? -21.399 -0.351 5.858 1.00 94.88 162 ASP A C 1
ATOM 1267 O O . ASP A 1 162 ? -21.151 -0.955 4.813 1.00 94.88 162 ASP A O 1
ATOM 1271 N N . ASN A 1 163 ? -21.103 -0.860 7.060 1.00 95.75 163 ASN A N 1
ATOM 1272 C CA . ASN A 1 163 ? -20.425 -2.138 7.306 1.00 95.75 163 ASN A CA 1
ATOM 1273 C C . ASN A 1 163 ? -19.009 -2.252 6.712 1.00 95.75 163 ASN A C 1
ATOM 1275 O O . ASN A 1 163 ? -18.539 -3.356 6.440 1.00 95.75 163 ASN A O 1
ATOM 1279 N N . LYS A 1 164 ? -18.315 -1.127 6.514 1.00 96.69 164 LYS A N 1
ATOM 1280 C CA . LYS A 1 164 ? -16.948 -1.088 5.985 1.00 96.69 164 LYS A CA 1
ATOM 1281 C C . LYS A 1 164 ? -16.089 -0.074 6.737 1.00 96.69 164 LYS A C 1
ATOM 1283 O O . LYS A 1 164 ? -16.570 0.968 7.180 1.00 96.69 164 LYS A O 1
ATOM 1288 N N . TRP A 1 165 ? -14.791 -0.354 6.836 1.00 96.88 165 TRP A N 1
ATOM 1289 C CA . TRP A 1 165 ? -13.809 0.663 7.220 1.00 96.88 165 TRP A CA 1
ATOM 1290 C C . TRP A 1 165 ? -13.561 1.600 6.045 1.00 96.88 165 TRP A C 1
ATOM 1292 O O . TRP A 1 165 ? -13.256 1.133 4.950 1.00 96.88 165 TRP A O 1
ATOM 1302 N N . VAL A 1 166 ? -13.701 2.901 6.272 1.00 95.62 166 VAL A N 1
ATOM 1303 C CA . VAL A 1 166 ? -13.384 3.962 5.315 1.00 95.62 166 VAL A CA 1
ATOM 1304 C C . VAL A 1 166 ? -12.118 4.652 5.799 1.00 95.62 166 VAL A C 1
ATOM 1306 O O . VAL A 1 166 ? -12.097 5.168 6.916 1.00 95.62 166 VAL A O 1
ATOM 1309 N N . ILE A 1 167 ? -11.076 4.645 4.971 1.00 93.19 167 ILE A N 1
ATOM 1310 C CA . ILE A 1 167 ? -9.834 5.371 5.242 1.00 93.19 167 ILE A CA 1
ATOM 1311 C C . ILE A 1 167 ? -10.050 6.845 4.887 1.00 93.19 167 ILE A C 1
ATOM 1313 O O . ILE A 1 167 ? -10.354 7.170 3.740 1.00 93.19 167 ILE A O 1
ATOM 1317 N N . SER A 1 168 ? -9.876 7.726 5.862 1.00 85.19 168 SER A N 1
ATOM 1318 C CA . SER A 1 168 ? -9.814 9.176 5.687 1.00 85.19 168 SER A CA 1
ATOM 1319 C C . SER A 1 168 ? -8.375 9.573 5.987 1.00 85.19 168 SER A C 1
ATOM 1321 O O . SER A 1 168 ? -7.879 9.317 7.075 1.00 85.19 168 SER A O 1
ATOM 1323 N N . THR A 1 169 ? -7.632 10.107 5.034 1.00 64.56 169 THR A N 1
ATOM 1324 C CA . THR A 1 169 ? -6.25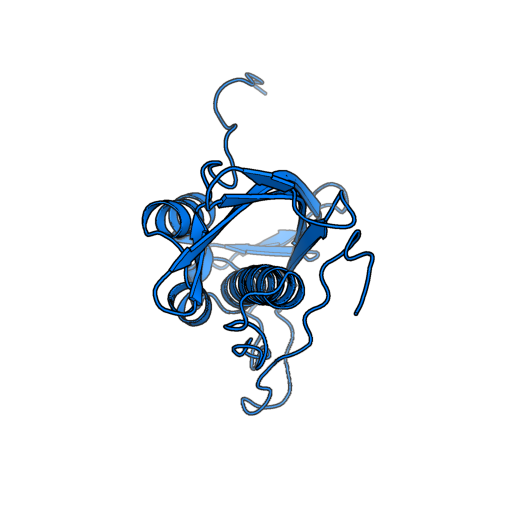2 10.528 5.308 1.00 64.56 169 THR A CA 1
ATOM 1325 C C . THR A 1 169 ? -6.229 12.039 5.326 1.00 64.56 169 THR A C 1
ATOM 1327 O O . THR A 1 169 ? -6.175 12.662 4.270 1.00 64.56 169 THR A O 1
ATOM 1330 N N . ASP A 1 170 ? -6.316 12.614 6.528 1.00 52.66 170 ASP A N 1
ATOM 1331 C CA . ASP A 1 170 ? -6.229 14.067 6.736 1.00 52.66 170 ASP A CA 1
ATOM 1332 C C . ASP A 1 170 ? -4.822 14.601 6.428 1.00 52.66 170 ASP A C 1
ATOM 1334 O O . ASP A 1 170 ? -4.646 15.762 6.061 1.00 52.66 170 ASP A O 1
ATOM 1338 N N . ALA A 1 171 ? -3.811 13.736 6.497 1.00 41.28 171 ALA A N 1
ATOM 1339 C CA . ALA A 1 171 ? -2.500 14.014 5.952 1.00 41.28 171 ALA A CA 1
ATOM 1340 C C . ALA A 1 171 ? -2.492 13.625 4.473 1.00 41.28 171 ALA A C 1
ATOM 1342 O O . ALA A 1 171 ? -2.617 12.453 4.112 1.00 41.28 171 ALA A O 1
ATOM 1343 N N . LEU A 1 172 ? -2.284 14.623 3.615 1.00 45.44 172 LEU A N 1
ATOM 1344 C CA . LEU A 1 172 ? -1.507 14.439 2.396 1.00 45.44 172 LEU A CA 1
ATOM 1345 C C . LEU A 1 172 ? -0.406 13.426 2.729 1.00 45.44 172 LEU A C 1
ATOM 1347 O O . LEU A 1 172 ? 0.435 13.725 3.572 1.00 45.44 172 LEU A O 1
ATOM 1351 N N . PHE A 1 173 ? -0.401 12.25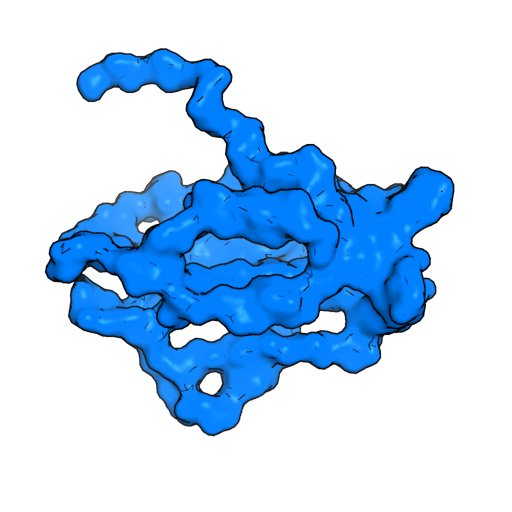3 2.089 1.00 46.38 173 PHE A N 1
ATOM 1352 C CA . PHE A 1 173 ? 0.648 11.238 2.272 1.00 46.38 173 PHE A CA 1
ATOM 1353 C C . PHE A 1 173 ? 2.067 11.801 2.067 1.00 46.38 173 PHE A C 1
ATOM 1355 O O . PHE A 1 173 ? 3.034 11.101 2.331 1.00 46.38 173 PHE A O 1
ATOM 1362 N N . PHE A 1 174 ? 2.166 13.047 1.574 1.00 49.78 174 PHE A N 1
ATOM 1363 C CA . PHE A 1 174 ? 3.370 13.801 1.282 1.00 49.78 174 PHE A CA 1
ATOM 1364 C C . PHE A 1 174 ? 3.144 15.319 1.451 1.00 49.78 174 PHE A C 1
ATOM 1366 O O . PHE A 1 174 ? 3.290 16.083 0.494 1.00 49.78 174 PHE A O 1
ATOM 1373 N N . SER A 1 175 ? 2.770 15.814 2.638 1.00 33.78 175 SER A N 1
ATOM 1374 C CA . SER A 1 175 ? 2.946 17.253 2.914 1.00 33.78 175 SER A CA 1
ATOM 1375 C C . SER A 1 175 ? 4.372 17.541 3.382 1.00 33.78 175 SER A C 1
ATOM 1377 O O . SER A 1 175 ? 4.645 17.579 4.576 1.00 33.78 175 SER A O 1
ATOM 1379 N N . SER A 1 176 ? 5.277 17.794 2.437 1.00 35.03 176 SER A N 1
ATOM 1380 C CA . SER A 1 176 ? 6.235 18.910 2.524 1.00 35.03 176 SER A CA 1
ATOM 1381 C C . SER A 1 176 ? 7.137 18.962 1.287 1.00 35.03 176 SER A C 1
ATOM 1383 O O . SER A 1 176 ? 8.237 18.425 1.246 1.00 35.03 176 SER A O 1
ATOM 1385 N N . ALA A 1 177 ? 6.702 19.704 0.272 1.00 33.56 177 ALA A N 1
ATOM 1386 C CA . ALA A 1 177 ? 7.612 20.237 -0.738 1.00 33.56 177 ALA A CA 1
ATOM 1387 C C . ALA A 1 177 ? 7.381 21.737 -0.948 1.00 33.56 177 ALA A C 1
ATOM 1389 O O . ALA A 1 177 ? 7.299 22.199 -2.076 1.00 33.56 177 ALA A O 1
ATOM 1390 N N . THR A 1 178 ? 7.310 22.512 0.138 1.00 33.31 178 THR A N 1
ATOM 1391 C CA . THR A 1 178 ? 7.613 23.954 0.106 1.00 33.31 178 THR A CA 1
ATOM 1392 C C . THR A 1 178 ? 8.110 24.433 1.469 1.00 33.31 178 THR A C 1
ATOM 1394 O O . THR A 1 178 ? 7.363 25.047 2.219 1.00 33.31 178 THR A O 1
ATOM 1397 N N . SER A 1 179 ? 9.381 24.163 1.778 1.00 32.97 179 SER A N 1
ATOM 1398 C CA . SER A 1 179 ? 10.312 25.138 2.377 1.00 32.97 179 SER A CA 1
ATOM 1399 C C . SER A 1 179 ? 11.666 24.463 2.601 1.00 32.97 179 SER A C 1
ATOM 1401 O O . SER A 1 179 ? 11.947 23.903 3.655 1.00 32.97 179 SER A O 1
ATOM 1403 N N . GLY A 1 180 ? 12.505 24.493 1.574 1.00 24.98 180 GLY A N 1
ATOM 1404 C CA . GLY A 1 180 ? 13.855 23.953 1.627 1.00 24.98 180 GLY A CA 1
ATOM 1405 C C . GLY A 1 180 ? 14.624 24.418 0.409 1.00 24.98 180 GLY A C 1
ATOM 1406 O O . GLY A 1 180 ? 14.919 23.638 -0.488 1.00 24.98 180 GLY A O 1
ATOM 1407 N N . THR A 1 181 ? 14.879 25.722 0.335 1.00 34.06 181 THR A N 1
ATOM 1408 C CA . THR A 1 181 ? 15.919 26.274 -0.530 1.00 34.06 181 THR A CA 1
ATOM 1409 C C . THR A 1 181 ? 17.194 25.461 -0.364 1.00 34.06 181 THR A C 1
ATOM 1411 O O . THR A 1 181 ? 17.783 25.488 0.709 1.00 34.06 181 THR A O 1
ATOM 1414 N N . ASN A 1 182 ? 17.646 24.811 -1.429 1.00 26.56 182 ASN A N 1
ATOM 1415 C CA . ASN A 1 182 ? 19.064 24.751 -1.735 1.00 26.56 182 ASN A CA 1
ATOM 1416 C C . ASN A 1 182 ? 19.232 24.757 -3.250 1.00 26.56 182 ASN A C 1
ATOM 1418 O O . ASN A 1 182 ? 18.990 23.772 -3.941 1.00 26.56 182 ASN A O 1
ATOM 1422 N N . LYS A 1 183 ? 19.627 25.936 -3.741 1.00 28.72 183 LYS A N 1
ATOM 1423 C CA . LYS A 1 183 ? 20.399 26.061 -4.970 1.00 28.72 183 LYS A CA 1
ATOM 1424 C C . LYS A 1 183 ? 21.667 25.229 -4.797 1.00 28.72 183 LYS A C 1
ATOM 1426 O O . LYS A 1 183 ? 22.412 25.499 -3.857 1.00 28.72 183 LYS A O 1
ATOM 1431 N N . VAL A 1 184 ? 21.924 24.325 -5.732 1.00 30.91 184 VAL A N 1
ATOM 1432 C CA . VAL A 1 184 ? 23.232 24.207 -6.388 1.00 30.91 184 VAL A CA 1
ATOM 1433 C C . VAL A 1 184 ? 22.957 24.014 -7.868 1.00 30.91 184 VAL A C 1
ATOM 1435 O O . VAL A 1 184 ? 22.124 23.136 -8.183 1.00 30.91 184 VAL A O 1
#

Secondary structure (DSSP, 8-state):
--S---EEPP---EE-TT-S-B---SSS--BSPPEE---TTTTSSSHHHHHHHHHHHHHHHHHHHHH---HHHHTS-B-HHHHHHHHHHHTTHHHHEEES-EEEEEEESSSS-EEETTEEEEEEEEEEEE-SEEEETTEEEE--GGGSEEEEEEEEEEEEETTEEEEE--S-TT---SS-----

Sequence (184 aa):
MRGDYSGEIKFDSYDTSAGTYEPATREHRAKNTPKPVKPANIDNKTVAGIYSALGHYAAAITYAINTGEDTCIQQVNMEEAGKKGVYEYFGKPFTQAWVGESKCVFILKDPLPTKKDDTYMWPCTTKITIGEFAVSDGRARDISSDKREITDDAEMHLTYKDNKWVISTDALFFSSATSGTNKV

Foldseek 3Di:
DQQFPFFWQDADAWDQVQDDWDFADLQGFIGSPTHHDQDPCLLPPDQVVVSSLQNLCQSLLQCLQRQVDNPSVVVRQEDPVQSVLSCVVCPCCSVFKHFRGKGKIWGWHTRGFDDDDQKTKTKTKIKMFTHQWMHGPSDIDGDDPVRRMDIDIAIWIWGNDPSHIYTYGPDSPDPDDPDDDDDD